Protein AF-A0A928J1N8-F1 (afdb_monomer_lite)

pLDDT: mean 71.7, std 16.29, range [34.28, 91.19]

Structure (mmCIF, N/CA/C/O backbone):
data_AF-A0A928J1N8-F1
#
_entry.id   AF-A0A928J1N8-F1
#
loop_
_atom_site.group_PDB
_atom_site.id
_atom_site.type_symbol
_atom_site.label_atom_id
_atom_site.label_alt_id
_atom_site.label_comp_id
_atom_site.label_asym_id
_atom_site.label_entity_id
_atom_site.label_seq_id
_atom_site.pdbx_PDB_ins_code
_atom_site.Cartn_x
_atom_site.Cartn_y
_atom_site.Cartn_z
_atom_site.occupancy
_atom_site.B_iso_or_equiv
_atom_site.auth_seq_id
_atom_site.auth_comp_id
_atom_site.auth_asym_id
_atom_site.auth_atom_id
_atom_site.pdbx_PDB_model_num
ATOM 1 N N . MET A 1 1 ? -22.677 21.429 -5.838 1.00 45.00 1 MET A N 1
ATOM 2 C CA . MET A 1 1 ? -23.631 20.438 -5.270 1.00 45.00 1 MET A CA 1
ATOM 3 C C . MET A 1 1 ? -22.947 19.183 -4.696 1.00 45.00 1 MET A C 1
ATOM 5 O O . MET A 1 1 ? -23.569 18.522 -3.872 1.00 45.00 1 MET A O 1
ATOM 9 N N . SER A 1 2 ? -21.688 18.877 -5.061 1.00 54.78 2 SER A N 1
ATOM 10 C CA . SER A 1 2 ? -20.924 17.725 -4.532 1.00 54.78 2 SER A CA 1
ATOM 11 C C . SER A 1 2 ? -20.484 17.891 -3.063 1.00 54.78 2 SER A C 1
ATOM 13 O O . SER A 1 2 ? -20.624 16.963 -2.267 1.00 54.78 2 SER A O 1
ATOM 15 N N . ASP A 1 3 ? -20.095 19.104 -2.650 1.00 55.66 3 ASP A N 1
ATOM 16 C CA . ASP A 1 3 ? -19.544 19.350 -1.302 1.00 55.66 3 ASP A CA 1
ATOM 17 C C . ASP A 1 3 ? -20.521 19.074 -0.153 1.00 55.66 3 ASP A C 1
ATOM 19 O O . ASP A 1 3 ? -20.126 18.622 0.920 1.00 55.66 3 ASP A O 1
ATOM 23 N N . ARG A 1 4 ? -21.828 19.272 -0.374 1.00 56.47 4 ARG A N 1
ATOM 24 C CA . ARG A 1 4 ? -22.844 19.051 0.669 1.00 56.47 4 ARG A CA 1
ATOM 25 C C . ARG A 1 4 ? -23.058 17.571 0.988 1.00 56.47 4 ARG A C 1
ATOM 27 O O . ARG A 1 4 ? -23.334 17.245 2.137 1.00 56.47 4 ARG A O 1
ATOM 34 N N . LYS A 1 5 ? -22.932 16.683 -0.007 1.00 57.69 5 LYS A N 1
ATOM 35 C CA . LYS A 1 5 ? -23.064 15.228 0.196 1.00 57.69 5 LYS A CA 1
ATOM 36 C C . LYS A 1 5 ? -21.847 14.655 0.927 1.00 57.69 5 LYS A C 1
ATOM 38 O O . LYS A 1 5 ? -22.006 13.769 1.757 1.00 57.69 5 LYS A O 1
ATOM 43 N N . MET A 1 6 ? -20.667 15.212 0.660 1.00 56.03 6 MET A N 1
ATOM 44 C CA . MET A 1 6 ? -19.394 14.783 1.242 1.00 56.03 6 MET A CA 1
ATOM 45 C C . MET A 1 6 ? -19.296 15.094 2.745 1.00 56.03 6 MET A C 1
ATOM 47 O O . MET A 1 6 ? -18.912 14.236 3.534 1.00 56.03 6 MET A O 1
ATOM 51 N N . ILE A 1 7 ? -19.749 16.278 3.168 1.00 61.97 7 ILE A N 1
ATOM 52 C CA . ILE A 1 7 ? -19.795 16.646 4.595 1.00 61.97 7 ILE A CA 1
ATOM 53 C C . ILE A 1 7 ? -20.769 15.740 5.367 1.00 61.97 7 ILE A C 1
ATOM 55 O O . ILE A 1 7 ? -20.508 15.368 6.509 1.00 61.97 7 ILE A O 1
ATOM 59 N N . TRP A 1 8 ? -21.879 15.345 4.735 1.00 61.94 8 TRP A N 1
ATOM 60 C CA . TRP A 1 8 ? -22.883 14.484 5.358 1.00 61.94 8 TRP A CA 1
ATOM 61 C C . TRP A 1 8 ? -22.397 13.049 5.576 1.00 61.94 8 TRP A C 1
ATOM 63 O O . TRP A 1 8 ? -22.669 12.494 6.636 1.00 61.94 8 TRP A O 1
ATOM 73 N N . SER A 1 9 ? -21.655 12.454 4.635 1.00 64.50 9 SER A N 1
ATOM 74 C CA . SER A 1 9 ? -21.102 11.102 4.819 1.00 64.50 9 SER A CA 1
ATOM 75 C C . SER A 1 9 ? -20.044 11.046 5.920 1.00 64.50 9 SER A C 1
ATOM 77 O O . SER A 1 9 ? -20.017 10.091 6.696 1.00 64.50 9 SER A O 1
ATOM 79 N N . ASP A 1 10 ? -19.217 12.089 6.026 1.00 67.06 10 ASP A N 1
ATOM 80 C CA . ASP A 1 10 ? -18.197 12.183 7.071 1.00 67.06 10 ASP A CA 1
ATOM 81 C C . ASP A 1 10 ? -18.853 12.363 8.444 1.00 67.06 10 ASP A C 1
ATOM 83 O O . ASP A 1 10 ? -18.514 11.662 9.398 1.00 67.06 10 ASP A O 1
ATOM 87 N N . PHE A 1 11 ? -19.853 13.244 8.534 1.00 74.06 11 PHE A N 1
ATOM 88 C CA . PHE A 1 11 ? -20.606 13.486 9.762 1.00 74.06 11 PHE A CA 1
ATOM 89 C C . PHE A 1 11 ? -21.354 12.236 10.246 1.00 74.06 11 PHE A C 1
ATOM 91 O O . PHE A 1 11 ? -21.301 11.908 11.432 1.00 74.06 11 PHE A O 1
ATOM 98 N N . LEU A 1 12 ? -21.987 11.489 9.335 1.00 72.25 12 LEU A N 1
ATOM 99 C CA . LEU A 1 12 ? -22.770 10.298 9.674 1.00 72.25 12 LEU A CA 1
ATOM 100 C C . LEU A 1 12 ? -21.914 9.201 10.327 1.00 72.25 12 LEU A C 1
ATOM 102 O O . LEU A 1 12 ? -22.371 8.524 11.247 1.00 72.25 12 LEU A O 1
ATOM 106 N N . GLY A 1 13 ? -20.656 9.061 9.902 1.00 70.94 13 GLY A N 1
ATOM 107 C CA . GLY A 1 13 ? -19.722 8.108 10.495 1.00 70.94 13 GLY A CA 1
ATOM 108 C C . GLY A 1 13 ? -19.321 8.467 11.931 1.00 70.94 13 GLY A C 1
ATOM 109 O O . GLY A 1 13 ? -19.280 7.589 12.794 1.00 70.94 13 GLY A O 1
ATOM 110 N N . TYR A 1 14 ? -19.031 9.743 12.214 1.00 76.62 14 TYR A N 1
ATOM 111 C CA . TYR A 1 14 ? -18.707 10.197 13.575 1.00 76.62 14 TYR A CA 1
ATOM 112 C C . TYR A 1 14 ? -19.917 10.102 14.508 1.00 76.62 14 TYR A C 1
ATOM 114 O O . TYR A 1 14 ? -19.781 9.648 15.644 1.00 76.62 14 TYR A O 1
ATOM 122 N N . VAL A 1 15 ? -21.104 10.470 14.015 1.00 77.81 15 VAL A N 1
ATOM 123 C CA . VAL A 1 15 ? -22.364 10.345 14.760 1.00 77.81 15 VAL A CA 1
ATOM 124 C C . VAL A 1 15 ? -22.667 8.882 15.070 1.00 77.81 15 VAL A C 1
ATOM 126 O O . VAL A 1 15 ? -23.012 8.572 16.205 1.00 77.81 15 VAL A O 1
ATOM 129 N N . GLY A 1 16 ? -22.471 7.970 14.114 1.00 73.69 16 GLY A N 1
ATOM 130 C CA . GLY A 1 16 ? -22.636 6.534 14.343 1.00 73.69 16 GLY A CA 1
ATOM 131 C C . GLY A 1 16 ? -21.734 6.014 15.464 1.00 73.69 16 GLY A C 1
ATOM 132 O O . GLY A 1 16 ? -22.210 5.349 16.380 1.00 73.69 16 GLY A O 1
ATOM 133 N N . VAL A 1 17 ? -20.448 6.381 15.455 1.00 77.44 17 VAL A N 1
ATOM 134 C CA . VAL A 1 17 ? -19.508 6.021 16.533 1.00 77.44 17 VAL A CA 1
ATOM 135 C C . VAL A 1 17 ? -19.953 6.595 17.883 1.00 77.44 17 VAL A C 1
ATOM 137 O O . VAL A 1 17 ? -19.950 5.871 18.877 1.00 77.44 17 VAL A O 1
ATOM 140 N N . ALA A 1 18 ? -20.377 7.861 17.920 1.00 77.12 18 ALA A N 1
ATOM 141 C CA . ALA A 1 18 ? -20.839 8.513 19.143 1.00 77.12 18 ALA A CA 1
ATOM 142 C C . ALA A 1 18 ? -22.110 7.860 19.711 1.00 77.12 18 ALA A C 1
ATOM 144 O O . ALA A 1 18 ? -22.174 7.597 20.908 1.00 77.12 18 ALA A O 1
ATOM 145 N N . VAL A 1 19 ? -23.094 7.541 18.866 1.00 76.00 19 VAL A N 1
ATOM 146 C CA . VAL A 1 19 ? -24.339 6.875 19.281 1.00 76.00 19 VAL A CA 1
ATOM 147 C C . VAL A 1 19 ? -24.050 5.489 19.845 1.00 76.00 19 VAL A C 1
ATOM 149 O O . VAL A 1 19 ? -24.536 5.162 20.923 1.00 76.00 19 VAL A O 1
ATOM 152 N N . VAL A 1 20 ? -23.228 4.681 19.170 1.00 76.00 20 VAL A N 1
ATOM 153 C CA . VAL A 1 20 ? -22.904 3.328 19.649 1.00 76.00 20 VAL A CA 1
ATOM 154 C C . VAL A 1 20 ? -22.105 3.389 20.961 1.00 76.00 20 VAL A C 1
ATOM 156 O O . VAL A 1 20 ? -22.377 2.615 21.878 1.00 76.00 20 VAL A O 1
ATOM 159 N N . ALA A 1 21 ? -21.178 4.341 21.098 1.00 77.94 21 ALA A N 1
ATOM 160 C CA . ALA A 1 21 ? -20.451 4.574 22.345 1.00 77.94 21 ALA A CA 1
ATOM 161 C C . ALA A 1 21 ? -21.386 4.991 23.498 1.00 77.94 21 ALA A C 1
ATOM 163 O O . ALA A 1 21 ? -21.298 4.434 24.591 1.00 77.94 21 ALA A O 1
ATOM 164 N N . LEU A 1 22 ? -22.311 5.925 23.250 1.00 77.00 22 LEU A N 1
ATOM 165 C CA . LEU A 1 22 ? -23.292 6.381 24.239 1.00 77.00 22 LEU A CA 1
ATOM 166 C C . LEU A 1 22 ? -24.272 5.274 24.637 1.00 77.00 22 LEU A C 1
ATOM 168 O O . LEU A 1 22 ? -24.572 5.138 25.819 1.00 77.00 22 LEU A O 1
ATOM 172 N N . LEU A 1 23 ? -24.733 4.457 23.685 1.00 77.81 23 LEU A N 1
ATOM 173 C CA . LEU A 1 23 ? -25.578 3.295 23.969 1.00 77.81 23 LEU A CA 1
ATOM 174 C C . LEU A 1 23 ? -24.839 2.284 24.847 1.00 77.81 23 LEU A C 1
ATOM 176 O O . LEU A 1 23 ? -25.404 1.818 25.833 1.00 77.81 23 LEU A O 1
ATOM 180 N N . TYR A 1 24 ? -23.571 1.990 24.544 1.00 78.12 24 TYR A N 1
ATOM 181 C CA . TYR A 1 24 ? -22.757 1.083 25.353 1.00 78.12 24 TYR A CA 1
ATOM 182 C C . TYR A 1 24 ? -22.552 1.603 26.780 1.00 78.12 24 TYR A C 1
ATOM 184 O O . TYR A 1 24 ? -22.759 0.859 27.737 1.00 78.12 24 TYR A O 1
ATOM 192 N N . ILE A 1 25 ? -22.228 2.887 26.949 1.00 77.19 25 ILE A N 1
ATOM 193 C CA . ILE A 1 25 ? -22.142 3.511 28.279 1.00 77.19 25 ILE A CA 1
ATOM 194 C C . ILE A 1 25 ? -23.509 3.458 28.977 1.00 77.19 25 ILE A C 1
ATOM 196 O O . ILE A 1 25 ? -23.587 3.107 30.150 1.00 77.19 25 ILE A O 1
ATOM 200 N N . GLY A 1 26 ? -24.596 3.717 28.246 1.00 71.94 26 GLY A N 1
ATOM 201 C CA . GLY A 1 26 ? -25.965 3.642 28.749 1.00 71.94 26 GLY A CA 1
ATOM 202 C C . GLY A 1 26 ? -26.346 2.257 29.271 1.00 71.94 26 GLY A C 1
ATOM 203 O O . GLY A 1 26 ? -27.033 2.172 30.285 1.00 71.94 26 GLY A O 1
ATOM 204 N N . THR A 1 27 ? -25.843 1.171 28.665 1.00 70.25 27 THR A N 1
ATOM 205 C CA . THR A 1 27 ? -26.081 -0.189 29.190 1.00 70.25 27 THR A CA 1
ATOM 206 C C . THR A 1 27 ? -25.560 -0.374 30.616 1.00 70.25 27 THR A C 1
ATOM 208 O O . THR A 1 27 ? -26.142 -1.153 31.364 1.00 70.25 27 THR A O 1
ATOM 211 N N . ALA A 1 28 ? -24.540 0.383 31.039 1.00 67.25 28 ALA A N 1
ATOM 212 C CA . ALA A 1 28 ? -24.025 0.344 32.409 1.00 67.25 28 ALA A CA 1
ATOM 213 C C . ALA A 1 28 ? -25.076 0.754 33.454 1.00 67.25 28 ALA A C 1
ATOM 215 O O . ALA A 1 28 ? -25.013 0.302 34.591 1.00 67.25 28 ALA A O 1
ATOM 216 N N . MET A 1 29 ? -26.049 1.588 33.070 1.00 68.00 29 MET A N 1
ATOM 217 C CA . MET A 1 29 ? -27.099 2.068 33.975 1.00 68.00 29 MET A CA 1
ATOM 218 C C . MET A 1 29 ? -28.259 1.078 34.144 1.00 68.00 29 MET A C 1
ATOM 220 O O . MET A 1 29 ? -29.033 1.213 35.086 1.00 68.00 29 MET A O 1
ATOM 224 N N . PHE A 1 30 ? -28.397 0.099 33.243 1.00 63.06 30 PHE A N 1
ATOM 225 C CA . PHE A 1 30 ? -29.537 -0.827 33.223 1.00 63.06 30 PHE A CA 1
ATOM 226 C C . PHE A 1 30 ? -29.203 -2.243 33.695 1.00 63.06 30 PHE A C 1
ATOM 228 O O . PHE A 1 30 ? -30.128 -3.020 33.920 1.00 63.06 30 PHE A O 1
ATOM 235 N N . VAL A 1 31 ? -27.923 -2.605 33.835 1.00 62.12 31 VAL A N 1
ATOM 236 C CA . VAL A 1 31 ? -27.532 -3.934 34.326 1.00 62.12 31 VAL A CA 1
ATOM 237 C C . VAL A 1 31 ? -27.692 -3.961 35.851 1.00 62.12 31 VAL A C 1
ATOM 239 O O . VAL A 1 31 ? -26.954 -3.258 36.543 1.00 62.12 31 VAL A O 1
ATOM 242 N N . PRO A 1 32 ? -28.630 -4.754 36.404 1.00 53.50 32 PRO A N 1
ATOM 243 C CA . PRO A 1 32 ? -28.790 -4.866 37.847 1.00 53.50 32 PRO A CA 1
ATOM 244 C C . PRO A 1 32 ? -27.529 -5.489 38.450 1.00 53.50 32 PRO A C 1
ATOM 246 O O . PRO A 1 32 ? -27.063 -6.533 37.985 1.00 53.50 32 PRO A O 1
ATOM 249 N N . THR A 1 33 ? -26.987 -4.872 39.499 1.00 54.69 33 THR A N 1
ATOM 250 C CA . THR A 1 33 ? -25.880 -5.394 40.310 1.00 54.69 33 THR A CA 1
ATOM 251 C C . THR A 1 33 ? -26.346 -6.609 41.116 1.00 54.69 33 THR A C 1
ATOM 253 O O . THR A 1 33 ? -26.591 -6.531 42.316 1.00 54.69 33 THR A O 1
ATOM 256 N N . ALA A 1 34 ? -26.519 -7.752 40.453 1.00 48.94 34 ALA A N 1
ATOM 257 C CA . ALA A 1 34 ? -26.673 -9.028 41.137 1.00 48.94 34 ALA A CA 1
ATOM 258 C C . ALA A 1 34 ? -25.294 -9.484 41.635 1.00 48.94 34 ALA A C 1
ATOM 260 O O . ALA A 1 34 ? -24.350 -9.594 40.848 1.00 48.94 34 ALA A O 1
ATOM 261 N N . SER A 1 35 ? -25.171 -9.730 42.942 1.00 46.44 35 SER A N 1
ATOM 262 C CA . SER A 1 35 ? -23.942 -10.233 43.560 1.00 46.44 35 SER A CA 1
ATOM 263 C C . SER A 1 35 ? -23.564 -11.582 42.938 1.00 46.44 35 SER A C 1
ATOM 265 O O . SER A 1 35 ? -24.278 -12.570 43.116 1.00 46.44 35 SER A O 1
ATOM 267 N N . GLY A 1 36 ? -22.455 -11.606 42.198 1.00 55.34 36 GLY A N 1
ATOM 268 C CA . GLY A 1 36 ? -21.947 -12.784 41.493 1.00 55.34 36 GLY A CA 1
ATOM 269 C C . GLY A 1 36 ? -22.229 -12.754 39.991 1.00 55.34 36 GLY A C 1
ATOM 270 O O . GLY A 1 36 ? -23.054 -13.518 39.489 1.00 55.34 36 GLY A O 1
ATOM 271 N N . LYS A 1 37 ? -21.512 -11.905 39.239 1.00 60.19 37 LYS A N 1
ATOM 272 C CA . LYS A 1 37 ? -21.474 -12.022 37.773 1.00 60.19 37 LYS A CA 1
ATOM 273 C C . LYS A 1 37 ? -20.900 -13.400 37.423 1.00 60.19 37 LYS A C 1
ATOM 275 O O . LYS A 1 37 ? -19.777 -13.721 37.804 1.00 60.19 37 LYS A O 1
ATOM 280 N N . SER A 1 38 ? -21.666 -14.224 36.706 1.00 70.06 38 SER A N 1
ATOM 281 C CA . SER A 1 38 ? -21.140 -15.500 36.213 1.00 70.06 38 SER A CA 1
ATOM 282 C C . SER A 1 38 ? -20.012 -15.237 35.210 1.00 70.06 38 SER A C 1
ATOM 284 O O . SER A 1 38 ? -20.031 -14.226 34.500 1.00 70.06 38 SER A O 1
ATOM 286 N N . ILE A 1 39 ? -19.069 -16.176 35.096 1.00 69.31 39 ILE A N 1
ATOM 287 C CA . ILE A 1 39 ? -17.996 -16.142 34.086 1.00 69.31 39 ILE A CA 1
ATOM 288 C C . ILE A 1 39 ? -18.574 -15.884 32.682 1.00 69.31 39 ILE A C 1
ATOM 290 O O . ILE A 1 39 ? -17.979 -15.157 31.892 1.00 69.31 39 ILE A O 1
ATOM 294 N N . GLY A 1 40 ? -19.772 -16.406 32.385 1.00 67.50 40 GLY A N 1
ATOM 295 C CA . GLY A 1 40 ? -20.457 -16.180 31.112 1.00 67.50 40 GLY A CA 1
ATOM 296 C C . GLY A 1 40 ? -20.881 -14.725 30.879 1.00 67.50 40 GLY A C 1
ATOM 297 O O . GLY A 1 40 ? -20.761 -14.232 29.762 1.00 67.50 40 GLY A O 1
ATOM 298 N N . THR A 1 41 ? -21.318 -14.011 31.920 1.00 67.81 41 THR A N 1
ATOM 299 C CA . THR A 1 41 ? -21.709 -12.593 31.823 1.00 67.81 41 THR A CA 1
ATOM 300 C C . THR A 1 41 ? -20.491 -11.706 31.578 1.00 67.81 41 THR A C 1
ATOM 302 O O . THR A 1 41 ? -20.541 -10.797 30.758 1.00 67.81 41 THR A O 1
ATOM 305 N N . ILE A 1 42 ? -19.371 -12.024 32.229 1.00 67.56 42 ILE A N 1
ATOM 306 C CA . ILE A 1 42 ? -18.084 -11.344 32.029 1.00 67.56 42 ILE A CA 1
ATOM 307 C C . ILE A 1 42 ? -17.596 -11.538 30.591 1.00 67.56 42 ILE A C 1
ATOM 309 O O . ILE A 1 42 ? -17.179 -10.588 29.930 1.00 67.56 42 ILE A O 1
ATOM 313 N N . LEU A 1 43 ? -17.684 -12.771 30.086 1.00 70.50 43 LEU A N 1
ATOM 314 C CA . LEU A 1 43 ? -17.279 -13.092 28.722 1.00 70.50 43 LEU A CA 1
ATOM 315 C C . LEU A 1 43 ? -18.173 -12.389 27.686 1.00 70.50 43 LEU A C 1
ATOM 317 O O . LEU A 1 43 ? -17.674 -11.928 26.661 1.00 70.50 43 LEU A O 1
ATOM 321 N N . ALA A 1 44 ? -19.475 -12.262 27.968 1.00 71.31 44 ALA A N 1
ATOM 322 C CA . ALA A 1 44 ? -20.424 -11.531 27.131 1.00 71.31 44 ALA A CA 1
ATOM 323 C C . ALA A 1 44 ? -20.153 -10.015 27.117 1.00 71.31 44 ALA A C 1
ATOM 325 O O . ALA A 1 44 ? -20.115 -9.421 26.039 1.00 71.31 44 ALA A O 1
ATOM 326 N N . ASP A 1 45 ? -19.891 -9.401 28.275 1.00 70.38 45 ASP A N 1
ATOM 327 C CA . ASP A 1 45 ? -19.515 -7.982 28.376 1.00 70.38 45 ASP A CA 1
ATOM 328 C C . ASP A 1 45 ? -18.181 -7.709 27.652 1.00 70.38 45 ASP A C 1
ATOM 330 O O . ASP A 1 45 ? -18.060 -6.745 26.891 1.00 70.38 45 ASP A O 1
ATOM 334 N N . GLY A 1 46 ? -17.196 -8.603 27.798 1.00 73.81 46 GLY A N 1
ATOM 335 C CA . GLY A 1 46 ? -15.925 -8.533 27.071 1.00 73.81 46 GLY A CA 1
ATOM 336 C C . GLY A 1 46 ? -16.092 -8.678 25.554 1.00 73.81 46 GLY A C 1
ATOM 337 O O . GLY A 1 46 ? -15.467 -7.941 24.787 1.00 73.81 46 GLY A O 1
ATOM 338 N N . ALA A 1 47 ? -16.972 -9.575 25.102 1.00 75.19 47 ALA A N 1
ATOM 339 C CA . ALA A 1 47 ? -17.297 -9.741 23.685 1.00 75.19 47 ALA A CA 1
ATOM 340 C C . ALA A 1 47 ? -18.016 -8.510 23.104 1.00 75.19 47 ALA A C 1
ATOM 342 O O . ALA A 1 47 ? -17.729 -8.110 21.973 1.00 75.19 47 ALA A O 1
ATOM 343 N N . LEU A 1 48 ? -18.903 -7.874 23.876 1.00 75.06 48 LEU A N 1
ATOM 344 C CA . LEU A 1 48 ? -19.560 -6.622 23.492 1.00 75.06 48 LEU A CA 1
ATOM 345 C C . LEU A 1 48 ? -18.552 -5.472 23.379 1.00 75.06 48 LEU A C 1
ATOM 347 O O . LEU A 1 48 ? -18.537 -4.774 22.364 1.00 75.06 48 LEU A O 1
ATOM 351 N N . GLY A 1 49 ? -17.664 -5.314 24.365 1.00 75.56 49 GLY A N 1
ATOM 352 C CA . GLY A 1 49 ? -16.585 -4.324 24.323 1.00 75.56 49 GLY A CA 1
ATOM 353 C C . GLY A 1 49 ? -15.620 -4.548 23.152 1.00 75.56 49 GLY A C 1
ATOM 354 O O . GLY A 1 49 ? -15.240 -3.603 22.455 1.00 75.56 49 GLY A O 1
ATOM 355 N N . PHE A 1 50 ? -15.299 -5.810 22.859 1.00 80.19 50 PHE A N 1
ATOM 356 C CA . PHE A 1 50 ? -14.517 -6.196 21.687 1.00 80.19 50 PHE A CA 1
ATOM 357 C C . PHE A 1 50 ? -15.203 -5.793 20.379 1.00 80.19 50 PHE A C 1
ATOM 359 O O . PHE A 1 50 ? -14.592 -5.120 19.543 1.00 80.19 50 PHE A O 1
ATOM 366 N N . ALA A 1 51 ? -16.469 -6.177 20.201 1.00 77.06 51 ALA A N 1
ATOM 367 C CA . ALA A 1 51 ? -17.244 -5.857 19.007 1.00 77.06 51 ALA A CA 1
ATOM 368 C C . ALA A 1 51 ? -17.350 -4.339 18.807 1.00 77.06 51 ALA A C 1
ATOM 370 O O . ALA A 1 51 ? -17.148 -3.844 17.695 1.00 77.06 51 ALA A O 1
ATOM 371 N N . LEU A 1 52 ? -17.562 -3.594 19.897 1.00 80.75 52 LEU A N 1
ATOM 372 C CA . LEU A 1 52 ? -17.555 -2.137 19.903 1.00 80.75 52 LEU A CA 1
ATOM 373 C C . LEU A 1 52 ? -16.209 -1.578 19.431 1.00 80.75 52 LEU A C 1
ATOM 375 O O . LEU A 1 52 ? -16.163 -0.768 18.506 1.00 80.75 52 LEU A O 1
ATOM 379 N N . GLY A 1 53 ? -15.101 -2.041 20.008 1.00 80.88 53 GLY A N 1
ATOM 380 C CA . GLY A 1 53 ? -13.764 -1.616 19.601 1.00 80.88 53 GLY A CA 1
ATOM 381 C C . GLY A 1 53 ? -13.468 -1.932 18.133 1.00 80.88 53 GLY A C 1
ATOM 382 O O . GLY A 1 53 ? -12.868 -1.120 17.419 1.00 80.88 53 GLY A O 1
ATOM 383 N N . VAL A 1 54 ? -13.897 -3.099 17.638 1.00 80.69 54 VAL A N 1
ATOM 384 C CA . VAL A 1 54 ? -13.810 -3.475 16.216 1.00 80.69 54 VAL A CA 1
ATOM 385 C C . VAL A 1 54 ? -14.567 -2.473 15.351 1.00 80.69 54 VAL A C 1
ATOM 387 O O . VAL A 1 54 ? -13.962 -1.905 14.438 1.00 80.69 54 VAL A O 1
ATOM 390 N N . ALA A 1 55 ? -15.823 -2.192 15.690 1.00 78.12 55 ALA A N 1
ATOM 391 C CA . ALA A 1 55 ? -16.678 -1.272 14.953 1.00 78.12 55 ALA A CA 1
ATOM 392 C C . ALA A 1 55 ? -16.132 0.166 14.930 1.00 78.12 55 ALA A C 1
ATOM 394 O O . ALA A 1 55 ? -16.087 0.776 13.858 1.00 78.12 55 ALA A O 1
ATOM 395 N N . ILE A 1 56 ? -15.671 0.699 16.069 1.00 82.88 56 ILE A N 1
ATOM 396 C CA . ILE A 1 56 ? -15.123 2.063 16.176 1.00 82.88 56 ILE A CA 1
ATOM 397 C C . ILE A 1 56 ? -13.918 2.230 15.249 1.00 82.88 56 ILE A C 1
ATOM 399 O O . ILE A 1 56 ? -13.901 3.127 14.404 1.00 82.88 56 ILE A O 1
ATOM 403 N N . ASN A 1 57 ? -12.928 1.340 15.344 1.00 84.94 57 ASN A N 1
ATOM 404 C CA . ASN A 1 57 ? -11.743 1.454 14.495 1.00 84.94 57 ASN A CA 1
ATOM 405 C C . ASN A 1 57 ? -12.063 1.226 13.022 1.00 84.94 57 ASN A C 1
ATOM 407 O O . ASN A 1 57 ? -11.432 1.858 12.185 1.00 84.94 57 ASN A O 1
ATOM 411 N N . PHE A 1 58 ? -12.980 0.312 12.687 1.00 80.38 58 PHE A N 1
ATOM 412 C CA . PHE A 1 58 ? -13.360 0.083 11.295 1.00 80.38 58 PHE A CA 1
ATOM 413 C C . PHE A 1 58 ? -13.960 1.356 10.680 1.00 80.38 58 PHE A C 1
ATOM 415 O O . PHE A 1 58 ? -13.526 1.786 9.611 1.00 80.38 58 PHE A O 1
ATOM 422 N N . ASN A 1 59 ? -14.877 2.011 11.399 1.00 81.62 59 ASN A N 1
ATOM 423 C CA . ASN A 1 59 ? -15.481 3.272 10.970 1.00 81.62 59 ASN A CA 1
ATOM 424 C C . ASN A 1 59 ? -14.449 4.403 10.865 1.00 81.62 59 ASN A C 1
ATOM 426 O O . ASN A 1 59 ? -14.390 5.088 9.846 1.00 81.62 59 ASN A O 1
ATOM 430 N N . LEU A 1 60 ? -13.597 4.580 11.878 1.00 85.94 60 LEU A N 1
ATOM 431 C CA . LEU A 1 60 ? -12.585 5.643 11.884 1.00 85.94 60 LEU A CA 1
ATOM 432 C C . LEU A 1 60 ? -11.481 5.419 10.839 1.00 85.94 60 LEU A C 1
ATOM 434 O O . LEU A 1 60 ? -10.992 6.374 10.239 1.00 85.94 60 LEU A O 1
ATOM 438 N N . ASN A 1 61 ? -11.134 4.166 10.552 1.00 83.62 61 ASN A N 1
ATOM 439 C CA . ASN A 1 61 ? -10.250 3.794 9.448 1.00 83.62 61 ASN A CA 1
ATOM 440 C C . ASN A 1 61 ? -10.852 4.179 8.094 1.00 83.62 61 ASN A C 1
ATOM 442 O O . ASN A 1 61 ? -10.183 4.810 7.276 1.00 83.62 61 ASN A O 1
ATOM 446 N N . LEU A 1 62 ? -12.129 3.844 7.871 1.00 80.19 62 LEU A N 1
ATOM 447 C CA . LEU A 1 62 ? -12.832 4.200 6.641 1.00 80.19 62 LEU A CA 1
ATOM 448 C C . LEU A 1 62 ? -12.891 5.721 6.462 1.00 80.19 62 LEU A C 1
ATOM 450 O O . LEU A 1 62 ? -12.592 6.221 5.381 1.00 80.19 62 LEU A O 1
ATOM 454 N N . GLN A 1 63 ? -13.187 6.458 7.531 1.00 83.50 63 GLN A N 1
ATOM 455 C CA . GLN A 1 63 ? -13.184 7.920 7.514 1.00 83.50 63 GLN A CA 1
ATOM 456 C C . GLN A 1 63 ? -11.798 8.508 7.248 1.00 83.50 63 GLN A C 1
ATOM 458 O O . GLN A 1 63 ? -11.688 9.474 6.501 1.00 83.50 63 GLN A O 1
ATOM 463 N N . GLY A 1 64 ? -10.732 7.929 7.809 1.00 85.81 64 GLY A N 1
ATOM 464 C CA . GLY A 1 64 ? -9.360 8.347 7.510 1.00 85.81 64 GLY A CA 1
ATOM 465 C C . GLY A 1 64 ? -9.028 8.204 6.024 1.00 85.81 64 GLY A C 1
ATOM 466 O O . GLY A 1 64 ? -8.472 9.121 5.420 1.00 85.81 64 GLY A O 1
ATOM 467 N N . ILE A 1 65 ? -9.453 7.097 5.408 1.00 85.88 65 ILE A N 1
ATOM 468 C CA . ILE A 1 65 ? -9.295 6.866 3.967 1.00 85.88 65 ILE A CA 1
ATOM 469 C C . ILE A 1 65 ? -10.129 7.860 3.152 1.00 85.88 65 ILE A C 1
ATOM 471 O O . ILE A 1 65 ? -9.617 8.432 2.194 1.00 85.88 65 ILE A O 1
ATOM 475 N N . LEU A 1 66 ? -11.395 8.082 3.516 1.00 83.38 66 LEU A N 1
ATOM 476 C CA . LEU A 1 66 ? -12.280 9.030 2.827 1.00 83.38 66 LEU A CA 1
ATOM 477 C C . LEU A 1 66 ? -11.731 10.460 2.891 1.00 83.38 66 LEU A C 1
ATOM 479 O O . LEU A 1 66 ? -11.588 11.105 1.854 1.00 83.38 66 LEU A O 1
ATOM 483 N N . LYS A 1 67 ? -11.316 10.915 4.077 1.00 86.31 67 LYS A N 1
ATOM 484 C CA . LYS A 1 67 ? -10.654 12.213 4.253 1.00 86.31 67 LYS A CA 1
ATOM 485 C C . LYS A 1 67 ? -9.385 12.326 3.420 1.00 86.31 67 LYS A C 1
ATOM 487 O O . LYS A 1 67 ? -9.165 13.350 2.786 1.00 86.31 67 LYS A O 1
ATOM 492 N N . GLY A 1 68 ? -8.573 11.271 3.384 1.00 85.81 68 GLY A N 1
ATOM 493 C CA . GLY A 1 68 ? -7.371 11.233 2.556 1.00 85.81 68 GLY A CA 1
ATOM 494 C C . GLY A 1 68 ? -7.674 11.304 1.055 1.00 85.81 68 GLY A C 1
ATOM 495 O O . GLY A 1 68 ? -7.011 12.039 0.331 1.00 85.81 68 GLY A O 1
ATOM 496 N N . LYS A 1 69 ? -8.715 10.603 0.580 1.00 82.50 69 LYS A N 1
ATOM 497 C CA . LYS A 1 69 ? -9.175 10.655 -0.824 1.00 82.50 69 LYS A CA 1
ATOM 498 C C . LYS A 1 69 ? -9.638 12.053 -1.240 1.00 82.50 69 LYS A C 1
ATOM 500 O O . LYS A 1 69 ? -9.432 12.427 -2.391 1.00 82.50 69 LYS A O 1
ATOM 505 N N . ASN A 1 70 ? -10.246 12.787 -0.312 1.00 84.69 70 ASN A N 1
ATOM 506 C CA . ASN A 1 70 ? -10.797 14.123 -0.536 1.00 84.69 70 ASN A CA 1
ATOM 507 C C . ASN A 1 70 ? -9.810 15.247 -0.181 1.00 84.69 70 ASN A C 1
ATOM 509 O O . ASN A 1 70 ? -10.164 16.422 -0.254 1.00 84.69 70 ASN A O 1
ATOM 513 N N . ALA A 1 71 ? -8.579 14.914 0.219 1.00 87.81 71 ALA A N 1
ATOM 514 C CA . ALA A 1 71 ? -7.564 15.916 0.500 1.00 87.81 71 ALA A CA 1
ATOM 515 C C . ALA A 1 71 ? -7.257 16.720 -0.780 1.00 87.81 71 ALA A C 1
ATOM 517 O O . ALA A 1 71 ? -7.128 16.126 -1.853 1.00 87.81 71 ALA A O 1
ATOM 518 N N . PRO A 1 72 ? -7.076 18.051 -0.699 1.00 88.38 72 PRO A N 1
ATOM 519 C CA . PRO A 1 72 ? -6.918 18.900 -1.883 1.00 88.38 72 PRO A CA 1
ATOM 520 C C . PRO A 1 72 ? -5.723 18.474 -2.741 1.00 88.38 72 PRO A C 1
ATOM 522 O O . PRO A 1 72 ? -5.820 18.403 -3.959 1.00 88.38 72 PRO A O 1
ATOM 525 N N . GLN A 1 73 ? -4.617 18.094 -2.099 1.00 88.00 73 GLN A N 1
ATOM 526 C CA . GLN A 1 73 ? -3.426 17.589 -2.782 1.00 88.00 73 GLN A CA 1
ATOM 527 C C . GLN A 1 73 ? -3.715 16.293 -3.553 1.00 88.00 73 GLN A C 1
ATOM 529 O O . GLN A 1 73 ? -3.213 16.106 -4.652 1.00 88.00 73 GLN A O 1
ATOM 534 N N . MET A 1 74 ? -4.545 15.412 -2.993 1.00 86.69 74 MET A N 1
ATOM 535 C CA . MET A 1 74 ? -4.926 14.148 -3.620 1.00 86.69 74 MET A CA 1
ATOM 536 C C . MET A 1 74 ? -5.850 14.365 -4.826 1.00 86.69 74 MET A C 1
ATOM 538 O O . MET A 1 74 ? -5.697 13.701 -5.851 1.00 86.69 74 MET A O 1
ATOM 542 N N . LEU A 1 75 ? -6.790 15.309 -4.714 1.00 85.19 75 LEU A N 1
ATOM 543 C CA . LEU A 1 75 ? -7.683 15.696 -5.807 1.00 85.19 75 LEU A CA 1
ATOM 544 C C . LEU A 1 75 ? -6.901 16.304 -6.976 1.00 85.19 75 LEU A C 1
ATOM 546 O O . LEU A 1 75 ? -7.106 15.882 -8.110 1.00 85.19 75 LEU A O 1
ATOM 550 N N . LEU A 1 76 ? -5.956 17.207 -6.691 1.00 89.38 76 LEU A N 1
ATOM 551 C CA . LEU A 1 76 ? -5.083 17.806 -7.705 1.00 89.38 76 LEU A CA 1
ATOM 552 C C . LEU A 1 76 ? -4.250 16.748 -8.435 1.00 89.38 76 LEU A C 1
ATOM 554 O O . LEU A 1 76 ? -4.221 16.735 -9.660 1.00 89.38 76 LEU A O 1
ATOM 558 N N . THR A 1 77 ? -3.629 15.817 -7.704 1.00 88.25 77 THR A N 1
ATOM 559 C CA . THR A 1 77 ? -2.847 14.734 -8.321 1.00 88.25 77 THR A CA 1
ATOM 560 C C . THR A 1 77 ? -3.715 13.822 -9.194 1.00 88.25 77 THR A C 1
ATOM 562 O O . THR A 1 77 ? -3.276 13.387 -10.254 1.00 88.25 77 THR A O 1
ATOM 565 N N . ARG A 1 78 ? -4.959 13.533 -8.794 1.00 83.44 78 ARG A N 1
ATOM 566 C CA . ARG A 1 78 ? -5.890 12.747 -9.623 1.00 83.44 78 ARG A CA 1
ATOM 567 C C . ARG A 1 78 ? -6.314 13.482 -10.886 1.00 83.44 78 ARG A C 1
ATOM 569 O O . ARG A 1 78 ? -6.383 12.871 -11.946 1.00 83.44 78 ARG A O 1
ATOM 576 N N . GLU A 1 79 ? -6.588 14.776 -10.775 1.00 87.19 79 GLU A N 1
ATOM 577 C CA . GLU A 1 79 ? -6.911 15.610 -11.929 1.00 87.19 79 GLU A CA 1
ATOM 578 C C . GLU A 1 79 ? -5.726 15.680 -12.905 1.00 87.19 79 GLU A C 1
ATOM 580 O O . GLU A 1 79 ? -5.907 15.558 -14.114 1.00 87.19 79 GLU A O 1
ATOM 585 N N . GLU A 1 80 ? -4.503 15.818 -12.390 1.00 89.69 80 GLU A N 1
ATOM 586 C CA . GLU A 1 80 ? -3.277 15.817 -13.191 1.00 89.69 80 GLU A CA 1
ATOM 587 C C . GLU A 1 80 ? -3.021 14.468 -13.876 1.00 89.69 80 GLU A C 1
ATOM 589 O O . GLU A 1 80 ? -2.633 14.432 -15.048 1.00 89.69 80 GLU A O 1
ATOM 594 N N . HIS A 1 81 ? -3.285 13.360 -13.180 1.00 88.56 81 HIS A N 1
ATOM 595 C CA . HIS A 1 81 ? -3.231 12.023 -13.769 1.00 88.56 81 HIS A CA 1
ATOM 596 C C . HIS A 1 81 ? -4.241 11.877 -14.907 1.00 88.56 81 HIS A C 1
ATOM 598 O O . HIS A 1 81 ? -3.834 11.512 -16.007 1.00 88.56 81 HIS A O 1
ATOM 604 N N . GLY A 1 82 ? -5.502 12.272 -14.699 1.00 83.94 82 GLY A N 1
ATOM 605 C CA . GLY A 1 82 ? -6.531 12.258 -15.744 1.00 83.94 82 GLY A CA 1
ATOM 606 C C . GLY A 1 82 ? -6.139 13.088 -16.968 1.00 83.94 82 GLY A C 1
ATOM 607 O O . GLY A 1 82 ? -6.133 12.577 -18.083 1.00 83.94 82 GLY A O 1
ATOM 608 N N . LYS A 1 83 ? -5.679 14.329 -16.759 1.00 89.62 83 LYS A N 1
ATOM 609 C CA . LYS A 1 83 ? -5.179 15.189 -17.847 1.00 89.62 83 LYS A CA 1
ATOM 610 C C . LYS A 1 83 ? -4.018 14.553 -18.604 1.00 89.62 83 LYS A C 1
ATOM 612 O O . LYS A 1 83 ? -3.930 14.693 -19.818 1.00 89.62 83 LYS A O 1
ATOM 617 N N . THR A 1 84 ? -3.107 13.886 -17.900 1.00 87.25 84 THR A N 1
ATOM 618 C CA . THR A 1 84 ? -1.959 13.223 -18.530 1.00 87.25 84 THR A CA 1
ATOM 619 C C . THR A 1 84 ? -2.409 12.020 -19.358 1.00 87.25 84 THR A C 1
ATOM 621 O O . THR A 1 84 ? -1.937 11.863 -20.480 1.00 87.25 84 THR A O 1
ATOM 624 N N . VAL A 1 85 ? -3.367 11.227 -18.865 1.00 86.44 85 VAL A N 1
ATOM 625 C CA . VAL A 1 85 ? -3.991 10.130 -19.626 1.00 86.44 85 VAL A CA 1
ATOM 626 C C . VAL A 1 85 ? -4.697 10.653 -20.886 1.00 86.44 85 VAL A C 1
ATOM 628 O O . VAL A 1 85 ? -4.536 10.078 -21.961 1.00 86.44 85 VAL A O 1
ATOM 631 N N . ASP A 1 86 ? -5.408 11.778 -20.792 1.00 86.06 86 ASP A N 1
ATOM 632 C CA . ASP A 1 86 ? -6.072 12.394 -21.947 1.00 86.06 86 ASP A CA 1
ATOM 633 C C . ASP A 1 86 ? -5.069 12.885 -23.004 1.00 86.06 86 ASP A C 1
ATOM 635 O O . ASP A 1 86 ? -5.314 12.745 -24.205 1.00 86.06 86 ASP A O 1
ATOM 639 N N . ARG A 1 87 ? -3.913 13.429 -22.589 1.00 86.44 87 ARG A N 1
ATOM 640 C CA . ARG A 1 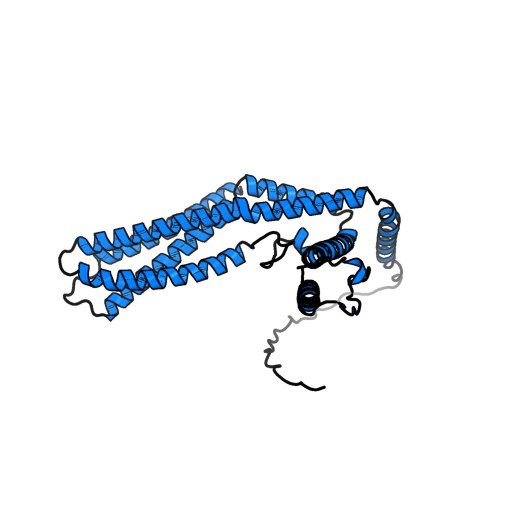87 ? -2.858 13.862 -23.526 1.00 86.44 87 ARG A CA 1
ATOM 641 C C . ARG A 1 87 ? -2.260 12.689 -24.298 1.00 86.44 87 ARG A C 1
ATOM 643 O O . ARG A 1 87 ? -2.134 12.760 -25.520 1.00 86.44 87 ARG A O 1
ATOM 650 N N . ILE A 1 88 ? -1.940 11.598 -23.606 1.00 86.69 88 ILE A N 1
ATOM 651 C CA . ILE A 1 88 ? -1.335 10.410 -24.229 1.00 86.69 88 ILE A CA 1
ATOM 652 C C . ILE A 1 88 ? -2.337 9.573 -25.028 1.00 86.69 88 ILE A C 1
ATOM 654 O O . ILE A 1 88 ? -1.914 8.680 -25.759 1.00 86.69 88 ILE A O 1
ATOM 658 N N . ALA A 1 89 ? -3.645 9.838 -24.919 1.00 84.19 89 ALA A N 1
ATOM 659 C CA . ALA A 1 89 ? -4.692 9.061 -25.582 1.00 84.19 89 ALA A CA 1
ATOM 660 C C . ALA A 1 89 ? -4.454 8.910 -27.095 1.00 84.19 89 ALA A C 1
ATOM 662 O O . ALA A 1 89 ? -4.751 7.864 -27.668 1.00 84.19 89 ALA A O 1
ATOM 663 N N . ARG A 1 90 ? -3.842 9.916 -27.735 1.00 82.88 90 ARG A N 1
ATOM 664 C CA . ARG A 1 90 ? -3.483 9.887 -29.164 1.00 82.88 90 ARG A CA 1
ATOM 665 C C . ARG A 1 90 ? -2.462 8.799 -29.510 1.00 82.88 90 ARG A C 1
ATOM 667 O O . ARG A 1 90 ? -2.550 8.200 -30.574 1.00 82.88 90 ARG A O 1
ATOM 674 N N . HIS A 1 91 ? -1.549 8.495 -28.592 1.00 84.38 91 HIS A N 1
ATOM 675 C CA . HIS A 1 91 ? -0.473 7.520 -28.788 1.00 84.38 91 HIS A CA 1
ATOM 676 C C . HIS A 1 91 ? -0.662 6.257 -27.935 1.00 84.38 91 HIS A C 1
ATOM 678 O O . HIS A 1 91 ? 0.247 5.439 -27.841 1.00 84.38 91 HIS A O 1
ATOM 684 N N . ILE A 1 92 ? -1.836 6.060 -27.322 1.00 84.38 92 ILE A N 1
ATOM 685 C CA . ILE A 1 92 ? -2.078 4.983 -26.347 1.00 84.38 92 ILE A CA 1
ATOM 686 C C . ILE A 1 92 ? -1.806 3.578 -26.903 1.00 84.38 92 ILE A C 1
ATOM 688 O O . ILE A 1 92 ? -1.370 2.702 -26.165 1.00 84.38 92 ILE A O 1
ATOM 692 N N . HIS A 1 93 ? -1.983 3.379 -28.212 1.00 82.12 93 HIS A N 1
ATOM 693 C CA . HIS A 1 93 ? -1.691 2.123 -28.908 1.00 82.12 93 HIS A CA 1
ATOM 694 C C . HIS A 1 93 ? -0.209 1.709 -28.813 1.00 82.12 93 HIS A C 1
ATOM 696 O O . HIS A 1 93 ? 0.101 0.522 -28.829 1.00 82.12 93 HIS A O 1
ATOM 702 N N . ARG A 1 94 ? 0.711 2.669 -28.645 1.00 84.19 94 ARG A N 1
ATOM 703 C CA . ARG A 1 94 ? 2.158 2.423 -28.488 1.00 84.19 94 ARG A CA 1
ATOM 704 C C . ARG A 1 94 ? 2.572 2.194 -27.036 1.0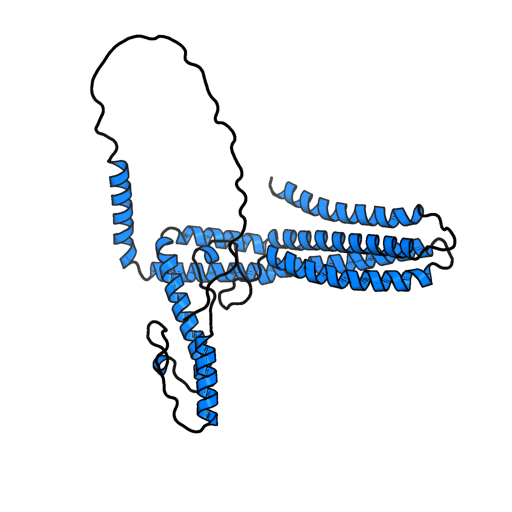0 84.19 94 ARG A C 1
ATOM 706 O O . ARG A 1 94 ? 3.704 1.783 -26.783 1.00 84.19 94 ARG A O 1
ATOM 713 N N . LEU A 1 95 ? 1.677 2.459 -26.081 1.00 86.06 95 LEU A N 1
ATOM 714 C CA . LEU A 1 95 ? 1.989 2.401 -24.654 1.00 86.06 95 LEU A CA 1
ATOM 715 C C . LEU A 1 95 ? 2.318 0.973 -24.203 1.00 86.06 95 LEU A C 1
ATOM 717 O O . LEU A 1 95 ? 3.215 0.800 -23.384 1.00 86.06 95 LEU A O 1
ATOM 721 N N . ASP A 1 96 ? 1.653 -0.045 -24.760 1.00 83.88 96 ASP A N 1
ATOM 722 C CA . ASP A 1 96 ? 1.949 -1.452 -24.454 1.00 83.88 96 ASP A CA 1
ATOM 723 C C . ASP A 1 96 ? 3.364 -1.854 -24.894 1.00 83.88 96 ASP A C 1
ATOM 725 O O . ASP A 1 96 ? 4.091 -2.479 -24.119 1.00 83.88 96 ASP A O 1
ATOM 729 N N . GLY A 1 97 ? 3.777 -1.452 -26.102 1.00 85.31 97 GLY A N 1
ATOM 730 C CA . GLY A 1 97 ? 5.127 -1.709 -26.615 1.00 85.31 97 GLY A CA 1
ATOM 731 C C . GLY A 1 97 ? 6.192 -1.037 -25.751 1.00 85.31 97 GLY A C 1
ATOM 732 O O . GLY A 1 97 ? 7.102 -1.695 -25.256 1.00 85.31 97 GLY A O 1
ATOM 733 N N . TRP A 1 98 ? 5.998 0.247 -25.447 1.00 89.31 98 TRP A N 1
ATOM 734 C CA . TRP A 1 98 ? 6.903 0.977 -24.564 1.00 89.31 98 TRP A CA 1
ATOM 735 C C . TRP A 1 98 ? 6.979 0.368 -23.154 1.00 89.31 98 TRP A C 1
ATOM 737 O O . TRP A 1 98 ? 8.061 0.266 -22.576 1.00 89.31 98 TRP A O 1
ATOM 747 N N . CYS A 1 99 ? 5.855 -0.095 -22.594 1.00 85.81 99 CYS A N 1
ATOM 748 C CA . CYS A 1 99 ? 5.855 -0.790 -21.305 1.00 85.81 99 CYS A CA 1
ATOM 749 C C . CYS A 1 99 ? 6.679 -2.085 -21.353 1.00 85.81 99 CYS A C 1
ATOM 751 O O . CYS A 1 99 ? 7.390 -2.386 -20.393 1.00 85.81 99 CYS A O 1
ATOM 753 N N . ALA A 1 100 ? 6.600 -2.853 -22.446 1.00 85.69 100 ALA A N 1
ATOM 754 C CA . ALA A 1 100 ? 7.397 -4.065 -22.626 1.00 85.69 100 ALA A CA 1
ATOM 755 C C . ALA A 1 100 ? 8.903 -3.756 -22.649 1.00 85.69 100 ALA A C 1
ATOM 757 O O . ALA A 1 100 ? 9.667 -4.424 -21.945 1.00 85.69 100 ALA A O 1
ATOM 758 N N . ASP A 1 101 ? 9.302 -2.698 -23.354 1.00 87.62 101 ASP A N 1
ATOM 759 C CA . ASP A 1 101 ? 10.697 -2.257 -23.433 1.00 87.62 101 ASP A CA 1
ATOM 760 C C . ASP A 1 101 ? 11.220 -1.813 -22.058 1.00 87.62 101 ASP A C 1
ATOM 762 O O . ASP A 1 101 ? 12.258 -2.288 -21.587 1.00 87.62 101 ASP A O 1
ATOM 766 N N . GLN A 1 102 ? 10.453 -0.985 -21.339 1.00 87.19 102 GLN A N 1
ATOM 767 C CA . GLN A 1 102 ? 10.813 -0.543 -19.987 1.00 87.19 102 GLN A CA 1
ATOM 768 C C . GLN A 1 102 ? 10.908 -1.709 -18.991 1.00 87.19 102 GLN A C 1
ATOM 770 O O . GLN A 1 102 ? 11.788 -1.725 -18.123 1.00 87.19 102 GLN A O 1
ATOM 775 N N . ASN A 1 103 ? 10.039 -2.715 -19.118 1.00 86.06 103 ASN A N 1
ATOM 776 C CA . ASN A 1 103 ? 10.098 -3.927 -18.301 1.00 86.06 103 ASN A CA 1
ATOM 777 C C . ASN A 1 103 ? 11.366 -4.742 -18.571 1.00 86.06 103 ASN A C 1
ATOM 779 O O . ASN A 1 103 ? 12.011 -5.206 -17.623 1.00 86.06 103 ASN A O 1
ATOM 783 N N . ALA A 1 104 ? 11.733 -4.912 -19.844 1.00 85.06 104 ALA A N 1
ATOM 784 C CA . ALA A 1 104 ? 12.944 -5.622 -20.240 1.00 85.06 104 ALA A CA 1
ATOM 785 C C . ALA A 1 104 ? 14.199 -4.908 -19.714 1.00 85.06 104 ALA A C 1
ATOM 787 O O . ALA A 1 104 ? 15.071 -5.540 -19.106 1.00 85.06 104 ALA A O 1
ATOM 788 N N . GLU A 1 105 ? 14.254 -3.581 -19.847 1.00 87.00 105 GLU A N 1
ATOM 789 C CA . GLU A 1 105 ? 15.346 -2.769 -19.313 1.00 87.00 105 GLU A CA 1
ATOM 790 C C . GLU A 1 105 ? 15.464 -2.860 -17.789 1.00 87.00 105 GLU A C 1
ATOM 792 O O . GLU A 1 105 ? 16.562 -3.052 -17.258 1.00 87.00 105 GLU A O 1
ATOM 797 N N . ALA A 1 106 ? 14.355 -2.742 -17.058 1.00 86.44 106 ALA A N 1
ATOM 798 C CA . ALA A 1 106 ? 14.373 -2.833 -15.602 1.00 86.44 106 ALA A CA 1
ATOM 799 C C . ALA A 1 106 ? 14.818 -4.219 -15.117 1.00 86.44 106 ALA A C 1
ATOM 801 O O . ALA A 1 106 ? 15.610 -4.322 -14.174 1.00 86.44 106 ALA A O 1
ATOM 802 N N . LEU A 1 107 ? 14.383 -5.284 -15.800 1.00 86.38 107 LEU A N 1
ATOM 803 C CA . LEU A 1 107 ? 14.823 -6.648 -15.515 1.00 86.38 107 LEU A CA 1
ATOM 804 C C . LEU A 1 107 ? 16.321 -6.816 -15.751 1.00 86.38 107 LEU A C 1
ATOM 806 O O . LEU A 1 107 ? 17.009 -7.407 -14.912 1.00 86.38 107 LEU A O 1
ATOM 810 N N . ARG A 1 108 ? 16.836 -6.254 -16.849 1.00 88.06 108 ARG A N 1
ATOM 811 C CA . ARG A 1 108 ? 18.272 -6.211 -17.129 1.00 88.06 108 ARG A CA 1
ATOM 812 C C . ARG A 1 108 ? 19.019 -5.482 -16.014 1.00 88.06 108 ARG A C 1
ATOM 814 O O . ARG A 1 108 ? 19.953 -6.052 -15.460 1.00 88.06 108 ARG A O 1
ATOM 821 N N . ARG A 1 109 ? 18.587 -4.282 -15.607 1.00 88.56 109 ARG A N 1
ATOM 822 C CA . ARG A 1 109 ? 19.239 -3.490 -14.541 1.00 88.56 109 ARG A CA 1
ATOM 823 C C . ARG A 1 109 ? 19.303 -4.236 -13.204 1.00 88.56 109 ARG A C 1
ATOM 825 O O . ARG A 1 109 ? 20.368 -4.283 -12.585 1.00 88.56 109 ARG A O 1
ATOM 832 N N . GLU A 1 110 ? 18.207 -4.855 -12.766 1.00 87.12 110 GLU A N 1
ATOM 833 C CA . GLU A 1 110 ? 18.176 -5.603 -11.500 1.00 87.12 110 GLU A CA 1
ATOM 834 C C . GLU A 1 110 ? 19.044 -6.865 -11.536 1.00 87.12 110 GLU A C 1
ATOM 836 O O . GLU A 1 110 ? 19.813 -7.131 -10.607 1.00 87.12 110 GLU A O 1
ATOM 841 N N . ARG A 1 111 ? 18.991 -7.623 -12.636 1.00 87.12 111 ARG A N 1
ATOM 842 C CA . ARG A 1 111 ? 19.873 -8.780 -12.832 1.00 87.12 111 ARG A CA 1
ATOM 843 C C . ARG A 1 111 ? 21.340 -8.358 -12.856 1.00 87.12 111 ARG A C 1
ATOM 845 O O . ARG A 1 111 ? 22.143 -8.966 -12.150 1.00 87.12 111 ARG A O 1
ATOM 852 N N . SER A 1 112 ? 21.678 -7.293 -13.581 1.00 89.06 112 SER A N 1
ATOM 853 C CA . SER A 1 112 ? 23.027 -6.720 -13.605 1.00 89.06 112 SER A CA 1
ATOM 854 C C . SER A 1 112 ? 23.501 -6.345 -12.206 1.00 89.06 112 SER A C 1
ATOM 856 O O . SER A 1 112 ? 24.608 -6.711 -11.827 1.00 89.06 112 SER A O 1
ATOM 858 N N . ARG A 1 113 ? 22.660 -5.703 -11.385 1.00 89.56 113 ARG A N 1
ATOM 859 C CA . ARG A 1 113 ? 23.005 -5.345 -9.999 1.00 89.56 113 ARG A CA 1
ATOM 860 C C . ARG A 1 113 ? 23.398 -6.567 -9.161 1.00 89.56 113 ARG A C 1
ATOM 862 O O . ARG A 1 113 ? 24.387 -6.522 -8.431 1.00 89.56 113 ARG A O 1
ATOM 869 N N . ILE A 1 114 ? 22.653 -7.667 -9.282 1.00 88.50 114 ILE A N 1
ATOM 870 C CA . ILE A 1 114 ? 22.935 -8.923 -8.565 1.00 88.50 114 ILE A CA 1
ATOM 871 C C . ILE A 1 114 ? 24.237 -9.569 -9.057 1.00 88.50 114 ILE A C 1
ATOM 873 O O . ILE A 1 114 ? 25.008 -10.092 -8.252 1.00 88.50 114 ILE A O 1
ATOM 877 N N . LEU A 1 115 ? 24.486 -9.543 -10.367 1.00 89.00 115 LEU A N 1
ATOM 878 C CA . LEU A 1 115 ? 25.690 -10.113 -10.978 1.00 89.00 115 LEU A CA 1
ATOM 879 C C . LEU A 1 115 ? 26.950 -9.306 -10.638 1.00 89.00 115 LEU A C 1
ATOM 881 O O . LEU A 1 115 ? 27.969 -9.896 -10.275 1.00 89.00 115 LEU A O 1
ATOM 885 N N . ILE A 1 116 ? 26.861 -7.973 -10.661 1.00 91.19 116 ILE A N 1
ATOM 886 C CA . ILE A 1 116 ? 27.956 -7.056 -10.314 1.00 91.19 116 ILE A CA 1
ATOM 887 C C . ILE A 1 116 ? 28.418 -7.281 -8.872 1.00 91.19 116 ILE A C 1
ATOM 889 O O . ILE A 1 116 ? 29.620 -7.283 -8.613 1.00 91.19 116 ILE A O 1
ATOM 893 N N . ALA A 1 117 ? 27.499 -7.573 -7.945 1.00 86.75 117 ALA A N 1
ATOM 894 C CA . ALA A 1 117 ? 27.847 -7.912 -6.563 1.00 86.75 117 ALA A CA 1
ATOM 895 C C . ALA A 1 117 ? 28.743 -9.168 -6.441 1.00 86.75 117 ALA A C 1
ATOM 897 O O . ALA A 1 117 ? 29.399 -9.358 -5.419 1.00 86.75 117 ALA A O 1
ATOM 898 N N . ALA A 1 118 ? 28.790 -10.017 -7.473 1.00 87.44 118 ALA A N 1
ATOM 899 C CA . ALA A 1 118 ? 29.676 -11.178 -7.578 1.00 87.44 118 ALA A CA 1
ATOM 900 C C . ALA A 1 118 ? 30.802 -11.003 -8.620 1.00 87.44 118 ALA A C 1
ATOM 902 O O . ALA A 1 118 ? 31.498 -11.973 -8.937 1.00 87.44 118 ALA A O 1
ATOM 903 N N . GLY A 1 119 ? 30.979 -9.790 -9.158 1.00 87.94 119 GLY A N 1
ATOM 904 C CA . GLY A 1 119 ? 31.977 -9.470 -10.181 1.00 87.94 119 GLY A CA 1
ATOM 905 C C . GLY A 1 119 ? 31.692 -10.089 -11.553 1.00 87.94 119 GLY A C 1
ATOM 906 O O . GLY A 1 119 ? 32.630 -10.352 -12.300 1.00 87.94 119 GLY A O 1
ATOM 907 N N . LEU A 1 120 ? 30.426 -10.376 -11.866 1.00 89.38 120 LEU A N 1
ATOM 908 C CA . LEU A 1 120 ? 29.989 -10.929 -13.150 1.00 89.38 120 LEU A CA 1
ATOM 909 C C . LEU A 1 120 ? 29.374 -9.826 -14.022 1.00 89.38 120 LEU A C 1
ATOM 911 O O . LEU A 1 120 ? 28.679 -8.949 -13.506 1.00 89.38 120 LEU A O 1
ATOM 915 N N . ARG A 1 121 ? 29.596 -9.888 -15.340 1.00 88.94 121 ARG A N 1
ATOM 916 C CA . ARG A 1 121 ? 28.924 -9.019 -16.319 1.00 88.94 121 ARG A CA 1
ATOM 917 C C . ARG A 1 121 ? 27.627 -9.658 -16.800 1.00 88.94 121 ARG A C 1
ATOM 919 O O . ARG A 1 121 ? 27.504 -10.884 -16.810 1.00 88.94 121 ARG A O 1
ATOM 926 N N . TYR A 1 122 ? 26.657 -8.827 -17.169 1.00 87.56 122 TYR A N 1
ATOM 927 C CA . TYR A 1 122 ? 25.347 -9.299 -17.616 1.00 87.56 122 TYR A CA 1
ATOM 928 C C . TYR A 1 122 ? 25.444 -9.989 -18.975 1.00 87.56 122 TYR A C 1
ATOM 930 O O . TYR A 1 122 ? 24.919 -11.086 -19.141 1.00 87.56 122 TYR A O 1
ATOM 938 N N . GLU A 1 123 ? 26.197 -9.379 -19.885 1.00 87.62 123 GLU A N 1
ATOM 939 C CA . GLU A 1 123 ? 26.375 -9.785 -21.281 1.00 87.62 123 GLU A CA 1
ATOM 940 C C . GLU A 1 123 ? 27.009 -11.180 -21.412 1.00 87.62 123 GLU A C 1
ATOM 942 O O . GLU A 1 123 ? 26.735 -11.902 -22.361 1.00 87.62 123 GLU A O 1
ATOM 947 N N . ASP A 1 124 ? 27.803 -11.602 -20.424 1.00 85.88 124 ASP A N 1
ATOM 948 C CA . ASP A 1 124 ? 28.447 -12.922 -20.424 1.00 85.88 124 ASP A CA 1
ATOM 949 C C . ASP A 1 124 ? 27.486 -14.059 -20.009 1.00 85.88 124 ASP A C 1
ATOM 951 O O . ASP A 1 124 ? 27.811 -15.235 -20.160 1.00 85.88 124 ASP A O 1
ATOM 955 N N . HIS A 1 125 ? 26.331 -13.731 -19.415 1.00 85.25 125 HIS A N 1
ATOM 956 C CA . HIS A 1 125 ? 25.429 -14.705 -18.778 1.00 85.25 125 HIS A CA 1
ATOM 957 C C . HIS A 1 125 ? 23.988 -14.650 -19.299 1.00 85.25 125 HIS A C 1
ATOM 959 O O . HIS A 1 125 ? 23.208 -15.571 -19.029 1.00 85.25 125 HIS A O 1
ATOM 965 N N . PHE A 1 126 ? 23.624 -13.578 -20.000 1.00 88.12 126 PHE A N 1
ATOM 966 C CA . PHE A 1 126 ? 22.294 -13.340 -20.538 1.00 88.12 126 PHE A CA 1
ATOM 967 C C . PHE A 1 126 ? 22.392 -12.772 -21.954 1.00 88.12 126 PHE A C 1
ATOM 969 O O . PHE A 1 126 ? 23.193 -11.877 -22.206 1.00 88.12 126 PHE A O 1
ATOM 976 N N . ASP A 1 127 ? 21.546 -13.285 -22.841 1.00 84.56 127 ASP A N 1
ATOM 977 C CA . ASP A 1 127 ? 21.404 -12.814 -24.220 1.00 84.56 127 ASP A CA 1
ATOM 978 C C . ASP A 1 127 ? 20.659 -11.463 -24.288 1.00 84.56 127 ASP A C 1
ATOM 980 O O . ASP A 1 127 ? 20.091 -11.010 -23.284 1.00 84.56 127 ASP A O 1
ATOM 984 N N . GLU A 1 128 ? 20.610 -10.838 -25.467 1.00 77.00 128 GLU A N 1
ATOM 985 C CA . GLU A 1 128 ? 19.864 -9.593 -25.717 1.00 77.00 128 GLU A CA 1
ATOM 986 C C . GLU A 1 128 ? 18.366 -9.751 -25.398 1.00 77.00 128 GLU A C 1
ATOM 988 O O . GLU A 1 128 ? 17.767 -8.870 -24.782 1.00 77.00 128 GLU A O 1
ATOM 993 N N . ASP A 1 129 ? 17.808 -10.939 -25.654 1.00 74.06 129 ASP A N 1
ATOM 994 C CA . ASP A 1 129 ? 16.448 -11.349 -25.269 1.00 74.06 129 ASP A CA 1
ATOM 995 C C . ASP A 1 129 ? 16.254 -11.560 -23.749 1.00 74.06 129 ASP A C 1
ATOM 997 O O . ASP A 1 129 ? 15.166 -11.907 -23.278 1.00 74.06 129 ASP A O 1
ATOM 1001 N N . GLY A 1 130 ? 17.321 -11.472 -22.951 1.00 74.25 130 GLY A N 1
ATOM 1002 C CA . GLY A 1 130 ? 17.298 -11.759 -21.516 1.00 74.25 130 GLY A CA 1
ATOM 1003 C C . GLY A 1 130 ? 17.173 -13.248 -21.167 1.00 74.25 130 GLY A C 1
ATOM 1004 O O . GLY A 1 130 ? 16.831 -13.584 -20.022 1.00 74.25 130 GLY A O 1
ATOM 1005 N N . LYS A 1 131 ? 17.455 -14.143 -22.124 1.00 83.06 131 LYS A N 1
ATOM 1006 C CA . LYS A 1 131 ? 17.549 -15.598 -21.919 1.00 83.06 131 LYS A CA 1
ATOM 1007 C C . LYS A 1 131 ? 18.895 -15.959 -21.298 1.00 83.06 131 LYS A C 1
ATOM 1009 O O . LYS A 1 131 ? 19.910 -15.342 -21.594 1.00 83.06 131 LYS A O 1
ATOM 1014 N N . ALA A 1 132 ? 18.896 -16.950 -20.411 1.00 83.62 132 ALA A N 1
ATOM 1015 C CA . ALA A 1 132 ? 20.111 -17.389 -19.738 1.00 83.62 132 ALA A CA 1
ATOM 1016 C C . ALA A 1 132 ? 20.997 -18.196 -20.690 1.00 83.62 132 ALA A C 1
ATOM 1018 O O . ALA A 1 132 ? 20.527 -19.163 -21.291 1.00 83.62 132 ALA A O 1
ATOM 1019 N N . ILE A 1 133 ? 22.270 -17.827 -20.773 1.00 86.31 133 ILE A N 1
ATOM 1020 C CA . ILE A 1 133 ? 23.285 -18.581 -21.507 1.00 86.31 133 ILE A CA 1
ATOM 1021 C C . ILE A 1 133 ? 23.859 -19.644 -20.560 1.00 86.31 133 ILE A C 1
ATOM 1023 O O . ILE A 1 133 ? 23.971 -19.423 -19.348 1.00 86.31 133 ILE A O 1
ATOM 1027 N N . GLU A 1 134 ? 24.185 -20.826 -21.080 1.00 75.00 134 GLU A N 1
ATOM 1028 C CA . GLU A 1 134 ? 24.823 -21.872 -20.283 1.00 75.00 134 GLU A CA 1
ATOM 1029 C C . GLU A 1 134 ? 26.292 -21.503 -20.028 1.00 75.00 134 GLU A C 1
ATOM 1031 O O . GLU A 1 134 ? 27.101 -21.445 -20.951 1.00 75.00 134 GLU A O 1
ATOM 1036 N N . VAL A 1 135 ? 26.637 -21.223 -18.765 1.00 76.19 135 VAL A N 1
ATOM 1037 C CA . VAL A 1 135 ? 27.981 -20.762 -18.379 1.00 76.19 135 VAL A CA 1
ATOM 1038 C C . VAL A 1 135 ? 28.637 -21.737 -17.404 1.00 76.19 135 VAL A C 1
ATOM 1040 O O . VAL A 1 135 ? 28.089 -22.075 -16.349 1.00 76.19 135 VAL A O 1
ATOM 1043 N N . VAL A 1 136 ? 29.868 -22.143 -17.725 1.00 79.31 136 VAL A N 1
ATOM 1044 C CA . VAL A 1 136 ? 30.722 -22.945 -16.843 1.00 79.31 136 VAL A CA 1
ATOM 1045 C C . VAL A 1 136 ? 31.588 -22.015 -15.995 1.00 79.31 136 VAL A C 1
ATOM 1047 O O . VAL A 1 136 ? 32.518 -21.378 -16.478 1.00 79.31 136 VAL A O 1
ATOM 1050 N N . PHE A 1 137 ? 31.300 -21.949 -14.695 1.00 81.56 137 PHE A N 1
ATOM 1051 C CA . PHE A 1 137 ? 32.115 -21.189 -13.748 1.00 81.56 137 PHE A CA 1
ATOM 1052 C C . PHE A 1 137 ? 33.409 -21.945 -13.416 1.00 81.56 137 PHE A C 1
ATOM 1054 O O . PHE A 1 137 ? 33.361 -22.997 -12.777 1.00 81.56 137 PHE A O 1
ATOM 1061 N N . THR A 1 138 ? 34.555 -21.386 -13.797 1.00 78.88 138 THR A N 1
ATOM 1062 C CA . THR A 1 138 ? 35.896 -21.879 -13.450 1.00 78.88 138 THR A CA 1
ATOM 1063 C C . THR A 1 138 ? 36.520 -21.055 -12.317 1.00 78.88 138 THR A C 1
ATOM 1065 O O . THR A 1 138 ? 36.205 -19.875 -12.139 1.00 78.88 138 THR A O 1
ATOM 1068 N N . GLY A 1 139 ? 37.390 -21.685 -11.519 1.00 81.12 139 GLY A N 1
ATOM 1069 C CA . GLY A 1 139 ? 38.117 -21.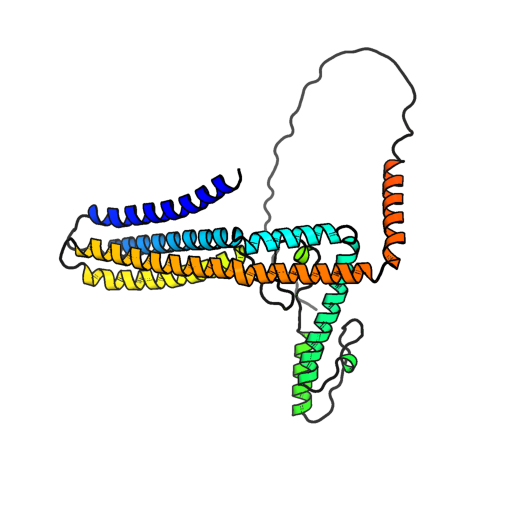044 -10.418 1.00 81.12 139 GLY A CA 1
ATOM 1070 C C . GLY A 1 139 ? 38.034 -21.810 -9.099 1.00 81.12 139 GLY A C 1
ATOM 1071 O O . GLY A 1 139 ? 37.639 -22.976 -9.060 1.00 81.12 139 GLY A O 1
ATOM 1072 N N . ASP A 1 140 ? 38.413 -21.131 -8.017 1.00 85.81 140 ASP A N 1
ATOM 1073 C CA . ASP A 1 140 ? 38.363 -21.674 -6.660 1.00 85.81 140 ASP A CA 1
ATOM 1074 C C . ASP A 1 140 ? 36.923 -22.031 -6.241 1.00 85.81 140 ASP A C 1
ATOM 1076 O O . ASP A 1 140 ? 35.959 -21.360 -6.628 1.00 85.81 140 ASP A O 1
ATOM 1080 N N . LYS A 1 141 ? 36.767 -23.090 -5.438 1.00 86.94 141 LYS A N 1
ATOM 1081 C CA . LYS A 1 141 ? 35.465 -23.653 -5.045 1.00 86.94 141 LYS A CA 1
ATOM 1082 C C . LYS A 1 141 ? 34.560 -22.602 -4.404 1.00 86.94 141 LYS A C 1
ATOM 1084 O O . LYS A 1 141 ? 33.362 -22.573 -4.699 1.00 86.94 141 LYS A O 1
ATOM 1089 N N . ASP A 1 142 ? 35.120 -21.722 -3.580 1.00 86.88 142 ASP A N 1
ATOM 1090 C CA . ASP A 1 142 ? 34.358 -20.685 -2.880 1.00 86.88 142 ASP A CA 1
ATOM 1091 C C . ASP A 1 142 ? 33.895 -19.566 -3.822 1.00 86.88 142 ASP A C 1
ATOM 1093 O O . ASP A 1 142 ? 32.732 -19.148 -3.776 1.00 86.88 142 ASP A O 1
ATOM 1097 N N . VAL A 1 143 ? 34.749 -19.159 -4.763 1.00 86.12 143 VAL A N 1
ATOM 1098 C CA . VAL A 1 143 ? 34.422 -18.160 -5.793 1.00 86.12 143 VAL A CA 1
ATOM 1099 C C . VAL A 1 143 ? 33.359 -18.699 -6.753 1.00 86.12 143 VAL A C 1
ATOM 1101 O O . VAL A 1 143 ? 32.377 -18.015 -7.054 1.00 86.12 143 VAL A O 1
ATOM 1104 N N . VAL A 1 144 ? 33.494 -19.956 -7.183 1.00 88.50 144 VAL A N 1
ATOM 1105 C CA . VAL A 1 144 ? 32.506 -20.641 -8.031 1.00 88.50 144 VAL A CA 1
ATOM 1106 C C . VAL A 1 144 ? 31.157 -20.748 -7.318 1.00 88.50 144 VAL A C 1
ATOM 1108 O O . VAL A 1 144 ? 30.108 -20.507 -7.924 1.00 88.50 144 VAL A O 1
ATOM 1111 N N . LYS A 1 145 ? 31.152 -21.057 -6.015 1.00 88.81 145 LYS A N 1
ATOM 1112 C CA . LYS A 1 145 ? 29.925 -21.129 -5.211 1.00 88.81 145 LYS A CA 1
ATOM 1113 C C . LYS A 1 145 ? 29.235 -19.767 -5.100 1.00 88.81 145 LYS A C 1
ATOM 1115 O O . LYS A 1 145 ? 28.011 -19.711 -5.256 1.00 88.81 145 LYS A O 1
ATOM 1120 N N . LEU A 1 146 ? 29.992 -18.689 -4.872 1.00 88.44 146 LEU A N 1
ATOM 1121 C CA . LEU A 1 146 ? 29.470 -17.319 -4.808 1.00 88.44 146 LEU A CA 1
ATOM 1122 C C . LEU A 1 146 ? 28.848 -16.895 -6.147 1.00 88.44 146 LEU A C 1
ATOM 1124 O O . LEU A 1 146 ? 27.678 -16.505 -6.185 1.00 88.44 146 LEU A O 1
ATOM 1128 N N . ARG A 1 147 ? 29.583 -17.068 -7.252 1.00 88.25 147 ARG A N 1
ATOM 1129 C CA . ARG A 1 147 ? 29.127 -16.742 -8.615 1.00 88.25 147 ARG A CA 1
ATOM 1130 C C . ARG A 1 147 ? 27.877 -17.526 -9.008 1.00 88.25 147 ARG A C 1
ATOM 1132 O O . ARG A 1 147 ? 26.882 -16.945 -9.435 1.00 88.25 147 ARG A O 1
ATOM 1139 N N . ARG A 1 148 ? 27.852 -18.835 -8.737 1.00 88.44 148 ARG A N 1
ATOM 1140 C CA . ARG A 1 148 ? 26.683 -19.691 -8.998 1.00 88.44 148 ARG A CA 1
ATOM 1141 C C . ARG A 1 148 ? 25.473 -19.322 -8.132 1.00 88.44 148 ARG A C 1
ATOM 1143 O O . ARG A 1 148 ? 24.336 -19.562 -8.541 1.00 88.44 148 ARG A O 1
ATOM 1150 N N . LYS A 1 149 ? 25.679 -18.798 -6.917 1.00 89.56 149 LYS A N 1
ATOM 1151 C CA . LYS A 1 149 ? 24.591 -18.300 -6.057 1.00 89.56 149 LYS A CA 1
ATOM 1152 C C . LYS A 1 149 ? 24.007 -17.005 -6.621 1.00 89.56 149 LYS A C 1
ATOM 1154 O O . LYS A 1 149 ? 22.785 -16.905 -6.692 1.00 89.56 149 LYS A O 1
ATOM 1159 N N . ALA A 1 150 ? 24.856 -16.067 -7.040 1.00 88.00 150 ALA A N 1
ATOM 1160 C CA . ALA A 1 150 ? 24.437 -14.805 -7.647 1.00 88.00 150 ALA A CA 1
ATOM 1161 C C . ALA A 1 150 ? 23.699 -15.026 -8.975 1.00 88.00 150 ALA A C 1
ATOM 1163 O O . ALA A 1 150 ? 22.595 -14.519 -9.146 1.00 88.00 150 ALA A O 1
ATOM 1164 N N . TRP A 1 151 ? 24.219 -15.885 -9.855 1.00 88.56 151 TRP A N 1
ATOM 1165 C CA . TRP A 1 151 ? 23.547 -16.245 -11.108 1.00 88.56 151 TRP A CA 1
ATOM 1166 C C . TRP A 1 151 ? 22.165 -16.874 -10.867 1.00 88.56 151 TRP A C 1
ATOM 1168 O O . TRP A 1 151 ? 21.162 -16.419 -11.411 1.00 88.56 151 TRP A O 1
ATOM 1178 N N . ARG A 1 152 ? 22.054 -17.834 -9.935 1.00 88.00 152 ARG A N 1
ATOM 1179 C CA . ARG A 1 152 ? 20.749 -18.395 -9.528 1.00 88.00 152 ARG A CA 1
ATOM 1180 C C . ARG A 1 152 ? 19.823 -17.383 -8.856 1.00 88.00 152 ARG A C 1
ATOM 1182 O O . ARG A 1 152 ? 18.612 -17.596 -8.838 1.00 88.00 152 ARG A O 1
ATOM 1189 N N . ALA A 1 153 ? 20.356 -16.343 -8.220 1.00 85.88 153 ALA A N 1
ATOM 1190 C CA . ALA A 1 153 ? 19.544 -15.257 -7.685 1.00 85.88 153 ALA A CA 1
ATOM 1191 C C . ALA A 1 153 ? 19.002 -14.387 -8.827 1.00 85.88 153 ALA A C 1
ATOM 1193 O O . ALA A 1 153 ? 17.796 -14.172 -8.867 1.00 85.88 153 ALA A O 1
ATOM 1194 N N . ALA A 1 154 ? 19.842 -14.015 -9.799 1.00 85.88 154 ALA A N 1
ATOM 1195 C CA . ALA A 1 154 ? 19.452 -13.256 -10.989 1.00 85.88 154 ALA A CA 1
ATOM 1196 C C . ALA A 1 154 ? 18.383 -13.979 -11.835 1.00 85.88 154 ALA A C 1
ATOM 1198 O O . ALA A 1 154 ? 17.411 -13.357 -12.257 1.00 85.88 154 ALA A O 1
ATOM 1199 N N . LEU A 1 155 ? 18.490 -15.305 -12.004 1.00 85.69 155 LEU A N 1
ATOM 1200 C CA . LEU A 1 155 ? 17.479 -16.117 -12.706 1.00 85.69 155 LEU A CA 1
ATOM 1201 C C . LEU A 1 155 ? 16.110 -16.130 -12.018 1.00 85.69 155 LEU A C 1
ATOM 1203 O O . LEU A 1 155 ? 15.085 -16.308 -12.669 1.00 85.69 155 LEU A O 1
ATOM 1207 N N . ARG A 1 156 ? 16.089 -15.988 -10.690 1.00 84.44 156 ARG A N 1
ATOM 1208 C CA . ARG A 1 156 ? 14.859 -16.032 -9.890 1.00 84.44 156 ARG A CA 1
ATOM 1209 C C . ARG A 1 156 ? 14.215 -14.664 -9.706 1.00 84.44 156 ARG A C 1
ATOM 1211 O O . ARG A 1 156 ? 13.137 -14.603 -9.118 1.00 84.44 156 ARG A O 1
ATOM 1218 N N . VAL A 1 157 ? 14.841 -13.596 -10.199 1.00 83.94 157 VAL A N 1
ATOM 1219 C CA . VAL A 1 157 ? 14.224 -12.271 -10.213 1.00 83.94 157 VAL A CA 1
ATOM 1220 C C . VAL A 1 157 ? 13.006 -12.320 -11.125 1.00 83.94 157 VAL A C 1
ATOM 1222 O O . VAL A 1 157 ? 13.119 -12.599 -12.319 1.00 83.94 157 VAL A O 1
ATOM 1225 N N . LYS A 1 158 ? 11.841 -12.057 -10.540 1.00 75.88 158 LYS A N 1
ATOM 1226 C CA . LYS A 1 158 ? 10.588 -11.819 -11.247 1.00 75.88 158 LYS A CA 1
ATOM 1227 C C . LYS A 1 158 ? 10.155 -10.409 -10.892 1.00 75.88 158 LYS A C 1
ATOM 1229 O O . LYS A 1 158 ? 9.947 -10.144 -9.712 1.00 75.88 158 LYS A O 1
ATOM 1234 N N . LEU A 1 159 ? 10.068 -9.553 -11.902 1.00 71.94 159 LEU A N 1
ATOM 1235 C CA . LEU A 1 159 ? 9.475 -8.230 -11.771 1.00 71.94 159 LEU A CA 1
ATOM 1236 C C . LEU A 1 159 ? 7.996 -8.306 -12.158 1.00 71.94 159 LEU A C 1
ATOM 1238 O O . LEU A 1 159 ? 7.611 -9.110 -13.012 1.00 71.94 159 LEU A O 1
ATOM 1242 N N . THR A 1 160 ? 7.167 -7.496 -11.516 1.00 66.25 160 THR A N 1
ATOM 1243 C CA . THR A 1 160 ? 5.782 -7.256 -11.920 1.00 66.25 160 THR A CA 1
ATOM 1244 C C . THR A 1 160 ? 5.824 -6.369 -13.157 1.00 66.25 160 THR A C 1
ATOM 1246 O O . THR A 1 160 ? 6.441 -5.307 -13.120 1.00 66.25 160 THR A O 1
ATOM 1249 N N . PRO A 1 161 ? 5.212 -6.792 -14.269 1.00 68.75 161 PRO A N 1
ATOM 1250 C CA . PRO A 1 161 ? 5.278 -6.018 -15.492 1.00 68.75 161 PRO A CA 1
ATOM 1251 C C . PRO A 1 161 ? 4.517 -4.702 -15.319 1.00 68.75 161 PRO A C 1
ATOM 1253 O O . PRO A 1 161 ? 3.358 -4.689 -14.898 1.00 68.75 161 PRO A O 1
ATOM 1256 N N . LEU A 1 162 ? 5.159 -3.600 -15.700 1.00 75.19 162 LEU A N 1
ATOM 1257 C CA . LEU A 1 162 ? 4.481 -2.373 -16.074 1.00 75.19 162 LEU A CA 1
ATOM 1258 C C . LEU A 1 162 ? 3.492 -2.712 -17.191 1.00 75.19 162 LEU A C 1
ATOM 1260 O O . LEU A 1 162 ? 3.860 -3.355 -18.174 1.00 75.19 162 LEU A O 1
ATOM 1264 N N . SER A 1 163 ? 2.235 -2.329 -17.018 1.00 74.56 163 SER A N 1
ATOM 1265 C CA . SER A 1 163 ? 1.179 -2.591 -17.989 1.00 74.56 163 SER A CA 1
ATOM 1266 C C . SER A 1 163 ? 0.401 -1.311 -18.233 1.00 74.56 163 SER A C 1
ATOM 1268 O O . SER A 1 163 ? 0.254 -0.483 -17.329 1.00 74.56 163 SER A O 1
ATOM 1270 N N . THR A 1 164 ? -0.159 -1.169 -19.429 1.00 73.31 164 THR A N 1
ATOM 1271 C CA . THR A 1 164 ? -1.125 -0.108 -19.736 1.00 73.31 164 THR A CA 1
ATOM 1272 C C . THR A 1 164 ? -2.227 -0.046 -18.688 1.00 73.31 164 THR A C 1
ATOM 1274 O O . THR A 1 164 ? -2.503 1.025 -18.158 1.00 73.31 164 THR A O 1
ATOM 1277 N N . ALA A 1 165 ? -2.783 -1.197 -18.305 1.00 70.44 165 ALA A N 1
ATOM 1278 C CA . ALA A 1 165 ? -3.827 -1.299 -17.288 1.00 70.44 165 ALA A CA 1
ATOM 1279 C C . ALA A 1 165 ? -3.389 -0.824 -15.887 1.00 70.44 165 ALA A C 1
ATOM 1281 O O . ALA A 1 165 ? -4.214 -0.290 -15.149 1.00 70.44 165 ALA A O 1
ATOM 1282 N N . SER A 1 166 ? -2.119 -0.986 -15.498 1.00 69.44 166 SER A N 1
ATOM 1283 C CA . SER A 1 166 ? -1.622 -0.495 -14.201 1.00 69.44 166 SER A CA 1
ATOM 1284 C C . SER A 1 166 ? -1.291 1.001 -14.217 1.00 69.44 166 SER A C 1
ATOM 1286 O O . SER A 1 166 ? -1.421 1.665 -13.184 1.00 69.44 166 SER A O 1
ATOM 1288 N N . LEU A 1 167 ? -0.925 1.550 -15.379 1.00 71.56 167 LEU A N 1
ATOM 1289 C CA . LEU A 1 167 ? -0.667 2.979 -15.583 1.00 71.56 167 LEU A CA 1
ATOM 1290 C C . LEU A 1 167 ? -1.949 3.811 -15.735 1.00 71.56 167 LEU A C 1
ATOM 1292 O O . LEU A 1 167 ? -2.011 4.935 -15.229 1.00 71.56 167 LEU A O 1
ATOM 1296 N N . THR A 1 168 ? -2.964 3.259 -16.406 1.00 69.62 168 THR A N 1
ATOM 1297 C CA . THR A 1 168 ? -4.250 3.926 -16.675 1.00 69.62 168 THR A CA 1
ATOM 1298 C C . THR A 1 168 ? -5.343 3.561 -15.667 1.00 69.62 168 THR A C 1
ATOM 1300 O O . THR A 1 168 ? -6.286 4.328 -15.494 1.00 69.62 168 THR A O 1
ATOM 1303 N N . GLY A 1 169 ? -5.217 2.427 -14.969 1.00 61.78 169 GLY A N 1
ATOM 1304 C CA . GLY A 1 169 ? -6.175 1.946 -13.971 1.00 61.78 169 GLY A CA 1
ATOM 1305 C C . GLY A 1 169 ? -5.723 2.109 -12.514 1.00 61.78 169 GLY A C 1
ATOM 1306 O O . GLY A 1 169 ? -4.561 2.376 -12.204 1.00 61.78 169 GLY A O 1
ATOM 1307 N N . ASP A 1 170 ? -6.663 1.894 -11.591 1.00 52.38 170 ASP A N 1
ATOM 1308 C CA . ASP A 1 170 ? -6.513 2.132 -10.142 1.00 52.38 170 ASP A CA 1
ATOM 1309 C C . ASP A 1 170 ? -6.095 0.887 -9.313 1.00 52.38 170 ASP A C 1
ATOM 1311 O O . ASP A 1 170 ? -6.126 0.912 -8.081 1.00 52.38 170 ASP A O 1
ATOM 1315 N N . GLY A 1 171 ? -5.695 -0.222 -9.947 1.00 50.56 171 GLY A N 1
ATOM 1316 C CA . GLY A 1 171 ? -5.444 -1.506 -9.264 1.00 50.56 171 GLY A CA 1
ATOM 1317 C C . GLY A 1 171 ? -3.977 -1.946 -9.217 1.00 50.56 171 GLY A C 1
ATOM 1318 O O . GLY A 1 171 ? -3.280 -1.810 -10.214 1.00 50.56 171 GLY A O 1
ATOM 1319 N N . GLU A 1 172 ? -3.533 -2.539 -8.091 1.00 52.06 172 GLU A N 1
ATOM 1320 C CA . GLU A 1 172 ? -2.177 -3.105 -7.934 1.00 52.06 172 GLU A CA 1
ATOM 1321 C C . GLU A 1 172 ? -2.019 -4.194 -6.849 1.00 52.06 172 GLU A C 1
ATOM 1323 O O . GLU A 1 172 ? -2.907 -4.381 -6.013 1.00 52.06 172 GLU A O 1
ATOM 1328 N N . ARG A 1 173 ? -0.887 -4.929 -6.879 1.00 47.28 173 ARG A N 1
ATOM 1329 C CA . ARG A 1 173 ? -0.481 -6.038 -5.980 1.00 47.28 173 ARG A CA 1
ATOM 1330 C C . ARG A 1 173 ? 0.884 -5.758 -5.319 1.00 47.28 173 ARG A C 1
ATOM 1332 O O . ARG A 1 173 ? 1.788 -5.219 -5.937 1.00 47.28 173 ARG A O 1
ATOM 1339 N N . GLN A 1 174 ? 1.034 -6.195 -4.069 1.00 37.50 174 GLN A N 1
ATOM 1340 C CA . GLN A 1 174 ? 2.159 -5.902 -3.170 1.00 37.50 174 GLN A CA 1
ATOM 1341 C C . GLN A 1 174 ? 3.488 -6.596 -3.572 1.00 37.50 174 GLN A C 1
ATOM 1343 O O . GLN A 1 174 ? 3.539 -7.825 -3.605 1.00 37.50 174 GLN A O 1
ATOM 1348 N N . GLY A 1 175 ? 4.575 -5.823 -3.761 1.00 43.31 175 GLY A N 1
ATOM 1349 C CA . GLY A 1 175 ? 5.963 -6.312 -3.601 1.00 43.31 175 GLY A CA 1
ATOM 1350 C C . GLY A 1 175 ? 6.949 -6.213 -4.780 1.00 43.31 175 GLY A C 1
ATOM 1351 O O . GLY A 1 175 ? 7.732 -7.145 -4.941 1.00 43.31 175 GLY A O 1
ATOM 1352 N N . ASP A 1 176 ? 6.969 -5.126 -5.567 1.00 47.91 176 ASP A N 1
ATOM 1353 C CA . ASP A 1 176 ? 7.823 -5.023 -6.770 1.00 47.91 176 ASP A CA 1
ATOM 1354 C C . ASP A 1 176 ? 8.323 -3.586 -7.103 1.00 47.91 176 ASP A C 1
ATOM 1356 O O . ASP A 1 176 ? 7.683 -2.631 -6.666 1.00 47.91 176 ASP A O 1
ATOM 1360 N N . PRO A 1 177 ? 9.432 -3.371 -7.852 1.00 48.84 177 PRO A N 1
ATOM 1361 C CA . PRO A 1 177 ? 9.928 -2.043 -8.247 1.00 48.84 177 PRO A CA 1
ATOM 1362 C C . PRO A 1 177 ? 8.957 -1.189 -9.072 1.00 48.84 177 PRO A C 1
ATOM 1364 O O . PRO A 1 177 ? 9.023 0.036 -8.975 1.00 48.84 177 PRO A O 1
ATOM 1367 N N . PHE A 1 178 ? 8.034 -1.806 -9.818 1.00 53.56 178 PHE A N 1
ATOM 1368 C CA . PHE A 1 178 ? 6.955 -1.109 -10.532 1.00 53.56 178 PHE A CA 1
ATOM 1369 C C . PHE A 1 178 ? 5.656 -0.991 -9.726 1.00 53.56 178 PHE A C 1
ATOM 1371 O O . PHE A 1 178 ? 4.630 -0.622 -10.277 1.00 53.56 178 PHE A O 1
ATOM 1378 N N . ASN A 1 179 ? 5.693 -1.281 -8.423 1.00 61.44 179 ASN A N 1
ATOM 1379 C CA . ASN A 1 179 ? 4.547 -1.138 -7.536 1.00 61.44 179 ASN A CA 1
ATOM 1380 C C . ASN A 1 179 ? 4.322 0.350 -7.210 1.00 61.44 179 ASN A C 1
ATOM 1382 O O . ASN A 1 179 ? 5.075 0.967 -6.442 1.00 61.44 179 ASN A O 1
ATOM 1386 N N . PHE A 1 180 ? 3.268 0.927 -7.771 1.00 58.16 180 PHE A N 1
ATOM 1387 C CA . PHE A 1 180 ? 2.727 2.231 -7.401 1.00 58.16 180 PHE A CA 1
ATOM 1388 C C . PHE A 1 180 ? 2.148 2.243 -5.971 1.00 58.16 180 PHE A C 1
ATOM 1390 O O . PHE A 1 180 ? 1.867 3.310 -5.442 1.00 58.16 180 PHE A O 1
ATOM 1397 N N . GLY A 1 181 ? 2.083 1.118 -5.260 1.00 57.19 181 GLY A N 1
ATOM 1398 C CA . GLY A 1 181 ? 1.886 1.073 -3.808 1.00 57.19 181 GLY A CA 1
ATOM 1399 C C . GLY A 1 181 ? 0.727 0.178 -3.387 1.00 57.19 181 GLY A C 1
ATOM 1400 O O . GLY A 1 181 ? 0.170 -0.582 -4.169 1.00 57.19 181 GLY A O 1
ATOM 1401 N N . GLU A 1 182 ? 0.362 0.213 -2.103 1.00 62.25 182 GLU A N 1
ATOM 1402 C CA . GLU A 1 182 ? -0.794 -0.556 -1.627 1.00 62.25 182 GLU A CA 1
ATOM 1403 C C . GLU A 1 182 ? -2.109 0.108 -2.077 1.00 62.25 182 GLU A C 1
ATOM 1405 O O . GLU A 1 182 ? -2.310 1.310 -1.900 1.00 62.25 182 GLU A O 1
ATOM 1410 N N . ASN A 1 183 ? -3.043 -0.682 -2.615 1.00 65.62 183 ASN A N 1
ATOM 1411 C CA . ASN A 1 183 ? -4.405 -0.215 -2.875 1.00 65.62 183 ASN A CA 1
ATOM 1412 C C . ASN A 1 183 ? -5.136 0.021 -1.529 1.00 65.62 183 ASN A C 1
ATOM 1414 O O . ASN A 1 183 ? -5.001 -0.812 -0.622 1.00 65.62 183 ASN A O 1
ATOM 1418 N N . PRO A 1 184 ? -5.946 1.091 -1.385 1.00 63.38 184 PRO A N 1
ATOM 1419 C CA . PRO A 1 184 ? -6.803 1.324 -0.223 1.00 63.38 184 PRO A CA 1
ATOM 1420 C C . PRO A 1 184 ? -7.559 0.086 0.287 1.00 63.38 184 PRO A C 1
ATOM 1422 O O . PRO A 1 184 ? -7.668 -0.104 1.496 1.00 63.38 184 PRO A O 1
ATOM 1425 N N . GLU A 1 185 ? -8.052 -0.785 -0.598 1.00 67.69 185 GLU A N 1
ATOM 1426 C CA . GLU A 1 185 ? -8.762 -2.011 -0.196 1.00 67.69 185 GLU A CA 1
ATOM 1427 C C . GLU A 1 185 ? -7.838 -3.078 0.410 1.00 67.69 185 GLU A C 1
ATOM 1429 O O . GLU A 1 185 ? -8.204 -3.768 1.367 1.00 67.69 185 GLU A O 1
ATOM 1434 N N . GLN A 1 186 ? -6.620 -3.215 -0.120 1.00 66.75 186 GLN A N 1
ATOM 1435 C CA . GLN A 1 186 ? -5.619 -4.140 0.415 1.00 66.75 186 GLN A CA 1
ATOM 1436 C C . GLN A 1 186 ? -5.098 -3.658 1.766 1.00 66.75 186 GLN A C 1
ATOM 1438 O O . GLN A 1 186 ? -4.989 -4.462 2.697 1.00 66.75 186 GLN A O 1
ATOM 1443 N N . TYR A 1 187 ? -4.871 -2.347 1.895 1.00 71.38 187 TYR A N 1
ATOM 1444 C CA . TYR A 1 187 ? -4.571 -1.709 3.171 1.00 71.38 187 TYR A CA 1
ATOM 1445 C C . TYR A 1 187 ? -5.680 -2.013 4.184 1.00 71.38 187 TYR A C 1
ATOM 1447 O O . TYR A 1 187 ? -5.405 -2.587 5.235 1.00 71.38 187 TYR A O 1
ATOM 1455 N N . GLN A 1 188 ? -6.952 -1.778 3.832 1.00 69.19 188 GLN A N 1
ATOM 1456 C CA . GLN A 1 188 ? -8.086 -2.096 4.707 1.00 69.19 188 GLN A CA 1
ATOM 1457 C C . GLN A 1 188 ? -8.081 -3.556 5.169 1.00 69.19 188 GLN A C 1
ATOM 1459 O O . GLN A 1 188 ? -8.185 -3.805 6.367 1.00 69.19 188 GLN A O 1
ATOM 1464 N N . ARG A 1 189 ? -7.922 -4.532 4.265 1.00 71.00 189 ARG A N 1
ATOM 1465 C CA . ARG A 1 189 ? -7.913 -5.958 4.645 1.00 71.00 189 ARG A CA 1
ATOM 1466 C C . ARG A 1 189 ? -6.779 -6.293 5.610 1.00 71.00 189 ARG A C 1
ATOM 1468 O O . ARG A 1 189 ? -7.020 -6.945 6.625 1.00 71.00 189 ARG A O 1
ATOM 1475 N N . ARG A 1 190 ? -5.563 -5.821 5.330 1.00 71.56 190 ARG A N 1
ATOM 1476 C CA . ARG A 1 190 ? -4.384 -6.081 6.166 1.00 71.56 190 ARG A CA 1
ATOM 1477 C C . ARG A 1 190 ? -4.513 -5.422 7.537 1.00 71.56 190 ARG A C 1
ATOM 1479 O O . ARG A 1 190 ? -4.305 -6.084 8.551 1.00 71.56 190 ARG A O 1
ATOM 1486 N N . THR A 1 191 ? -4.894 -4.145 7.579 1.00 71.12 191 THR A N 1
ATOM 1487 C CA . THR A 1 191 ? -5.036 -3.407 8.840 1.00 71.12 191 THR A CA 1
ATOM 1488 C C . THR A 1 191 ? -6.234 -3.892 9.654 1.00 71.12 191 THR A C 1
ATOM 1490 O O . THR A 1 191 ? -6.202 -3.819 10.878 1.00 71.12 191 THR A O 1
ATOM 1493 N N . ASN A 1 192 ? -7.291 -4.408 9.019 1.00 70.56 192 ASN A N 1
ATOM 1494 C CA . ASN A 1 192 ? -8.416 -5.020 9.730 1.00 70.56 192 ASN A CA 1
ATOM 1495 C C . ASN A 1 192 ? -8.005 -6.330 10.408 1.00 70.56 192 ASN A C 1
ATOM 1497 O O . ASN A 1 192 ? -8.389 -6.560 11.550 1.00 70.56 192 ASN A O 1
ATOM 1501 N N . LEU A 1 193 ? -7.173 -7.148 9.759 1.00 67.56 193 LEU A N 1
ATOM 1502 C CA . LEU A 1 193 ? -6.723 -8.424 10.321 1.00 67.56 193 LEU A CA 1
ATOM 1503 C C . LEU A 1 193 ? -5.832 -8.227 11.558 1.00 67.56 193 LEU A C 1
ATOM 1505 O O . LEU A 1 193 ? -6.029 -8.880 12.581 1.00 67.56 193 LEU A O 1
ATOM 1509 N N . THR A 1 194 ? -4.898 -7.273 11.498 1.00 69.69 194 THR A N 1
ATOM 1510 C CA . THR A 1 194 ? -4.050 -6.921 12.649 1.00 69.69 194 THR A CA 1
ATOM 1511 C C . THR A 1 194 ? -4.843 -6.275 13.786 1.00 69.69 194 THR A C 1
ATOM 1513 O O . THR A 1 194 ? -4.544 -6.516 14.953 1.00 69.69 194 THR A O 1
ATOM 1516 N N . ASP A 1 195 ? -5.872 -5.485 13.464 1.00 69.81 195 ASP A N 1
ATOM 1517 C CA . ASP A 1 195 ? -6.744 -4.851 14.461 1.00 69.81 195 ASP A CA 1
ATOM 1518 C C . ASP A 1 195 ? -7.639 -5.842 15.196 1.00 69.81 195 ASP A C 1
ATOM 1520 O O . ASP A 1 195 ? -7.920 -5.658 16.377 1.00 69.81 195 ASP A O 1
ATOM 1524 N N . VAL A 1 196 ? -8.139 -6.860 14.495 1.00 73.38 196 VAL A N 1
ATOM 1525 C CA . VAL A 1 196 ? -8.922 -7.930 15.119 1.00 73.38 196 VAL A CA 1
ATOM 1526 C C . VAL A 1 196 ? -8.043 -8.660 16.132 1.00 73.38 196 VAL A C 1
ATOM 1528 O O . VAL A 1 196 ? -8.449 -8.824 17.279 1.00 73.38 196 VAL A O 1
ATOM 1531 N N . GLY A 1 197 ? -6.805 -8.998 15.754 1.00 67.94 197 GLY A N 1
ATOM 1532 C CA . GLY A 1 197 ? -5.844 -9.636 16.655 1.00 67.94 197 GLY A CA 1
ATOM 1533 C C . GLY A 1 197 ? -5.539 -8.808 17.910 1.00 67.94 197 GLY A C 1
ATOM 1534 O O . GLY A 1 197 ? -5.652 -9.323 19.021 1.00 67.94 197 GLY A O 1
ATOM 1535 N N . SER A 1 198 ? -5.208 -7.519 17.763 1.00 66.56 198 SER A N 1
ATOM 1536 C CA . SER A 1 198 ? -4.872 -6.659 18.912 1.00 66.56 198 SER A CA 1
ATOM 1537 C C . SER A 1 198 ? -6.047 -6.453 19.870 1.00 66.56 198 SER A C 1
ATOM 1539 O O . SER A 1 198 ? -5.853 -6.356 21.080 1.00 66.56 198 SER A O 1
ATOM 1541 N N . LYS A 1 199 ? -7.279 -6.450 19.356 1.00 70.81 199 LYS A N 1
ATOM 1542 C CA . LYS A 1 199 ? -8.478 -6.313 20.186 1.00 70.81 199 LYS A CA 1
ATOM 1543 C C . LYS A 1 199 ? -8.866 -7.591 20.897 1.00 70.81 199 LYS A C 1
ATOM 1545 O O . LYS A 1 199 ? -9.402 -7.485 21.990 1.00 70.81 199 LYS A O 1
ATOM 1550 N N . ILE A 1 200 ? -8.588 -8.766 20.331 1.00 72.81 200 ILE A N 1
ATOM 1551 C CA . ILE A 1 200 ? -8.811 -10.035 21.037 1.00 72.81 200 ILE A CA 1
ATOM 1552 C C . ILE A 1 200 ? -7.935 -10.045 22.290 1.00 72.81 200 ILE A C 1
ATOM 1554 O O . ILE A 1 200 ? -8.428 -10.299 23.383 1.00 72.81 200 ILE A O 1
ATOM 1558 N N . VAL A 1 201 ? -6.661 -9.665 22.148 1.00 70.12 201 VAL A N 1
ATOM 1559 C CA . VAL A 1 201 ? -5.742 -9.521 23.285 1.00 70.12 201 VAL A CA 1
ATOM 1560 C C . VAL A 1 201 ? -6.281 -8.505 24.293 1.00 70.12 201 VAL A C 1
ATOM 1562 O O . VAL A 1 201 ? -6.332 -8.795 25.484 1.00 70.12 201 VAL A O 1
ATOM 1565 N N . MET A 1 202 ? -6.752 -7.345 23.828 1.00 69.56 202 MET A N 1
ATOM 1566 C CA . MET A 1 202 ? -7.273 -6.311 24.723 1.00 69.56 202 MET A CA 1
ATOM 1567 C C . MET A 1 202 ? -8.568 -6.731 25.430 1.00 69.56 202 MET A C 1
ATOM 1569 O O . MET A 1 202 ? -8.737 -6.440 26.607 1.00 69.56 202 MET A O 1
ATOM 1573 N N . ALA A 1 203 ? -9.454 -7.465 24.760 1.00 69.81 203 ALA A N 1
ATOM 1574 C CA . ALA A 1 203 ? -10.670 -8.015 25.350 1.00 69.81 203 ALA A CA 1
ATOM 1575 C C . ALA A 1 203 ? -10.362 -9.057 26.432 1.00 69.81 203 ALA A C 1
ATOM 1577 O O . ALA A 1 203 ? -11.030 -9.073 27.458 1.00 69.81 203 ALA A O 1
ATOM 1578 N N . VAL A 1 204 ? -9.323 -9.877 26.244 1.00 68.06 204 VAL A N 1
ATOM 1579 C CA . VAL A 1 204 ? -8.859 -10.826 27.269 1.00 68.06 204 VAL A CA 1
ATOM 1580 C C . VAL A 1 204 ? -8.269 -10.087 28.472 1.00 68.06 204 VAL A C 1
ATOM 1582 O O . VAL A 1 204 ? -8.618 -10.403 29.604 1.00 68.06 204 VAL A O 1
ATOM 1585 N N . VAL A 1 205 ? -7.430 -9.070 28.245 1.00 69.19 205 VAL A N 1
ATOM 1586 C CA . VAL A 1 205 ? -6.832 -8.259 29.322 1.00 69.19 205 VAL A CA 1
ATOM 1587 C C . VAL A 1 205 ? -7.921 -7.530 30.115 1.00 69.19 205 VAL A C 1
ATOM 1589 O O . VAL A 1 205 ? -8.004 -7.690 31.328 1.00 69.19 205 VAL A O 1
ATOM 1592 N N . PHE A 1 206 ? -8.805 -6.785 29.451 1.00 66.56 206 PHE A N 1
ATOM 1593 C CA . PHE A 1 206 ? -9.889 -6.069 30.131 1.00 66.56 206 PHE A CA 1
ATOM 1594 C C . PHE A 1 206 ? -10.948 -6.999 30.725 1.00 66.56 206 PHE A C 1
ATOM 1596 O O . PHE A 1 206 ? -11.531 -6.661 31.749 1.00 66.56 206 PHE A O 1
ATOM 1603 N N . GLY A 1 207 ? -11.186 -8.163 30.118 1.00 65.31 207 GLY A N 1
ATOM 1604 C CA . GLY A 1 207 ? -12.077 -9.183 30.661 1.00 65.31 207 GLY A CA 1
ATOM 1605 C C . GLY A 1 207 ? -11.520 -9.839 31.922 1.00 65.31 207 GLY A C 1
ATOM 1606 O O . GLY A 1 207 ? -12.293 -10.161 32.809 1.00 65.31 207 GLY A O 1
ATOM 1607 N N . TYR A 1 208 ? -10.199 -10.000 32.034 1.00 67.12 208 TYR A N 1
ATOM 1608 C CA . TYR A 1 208 ? -9.556 -10.537 33.234 1.00 67.12 208 TYR A CA 1
ATOM 1609 C C . TYR A 1 208 ? -9.471 -9.485 34.350 1.00 67.12 208 TYR A C 1
ATOM 1611 O O . TYR A 1 208 ? -9.994 -9.696 35.438 1.00 67.12 208 TYR A O 1
ATOM 1619 N N . PHE A 1 209 ? -8.893 -8.313 34.065 1.00 64.44 209 PHE A N 1
ATOM 1620 C CA . PHE A 1 209 ? -8.702 -7.254 35.067 1.00 64.44 209 PHE A CA 1
ATOM 1621 C C . PHE A 1 209 ? -9.987 -6.501 35.429 1.00 64.44 209 PHE A C 1
ATOM 1623 O O . PHE A 1 209 ? -10.062 -5.898 36.495 1.00 64.44 209 PHE A O 1
ATOM 1630 N N . GLY A 1 210 ? -11.005 -6.528 34.565 1.00 60.66 210 GLY A N 1
ATOM 1631 C CA . GLY A 1 210 ? -12.301 -5.924 34.864 1.00 60.66 210 GLY A CA 1
ATOM 1632 C C . GLY A 1 210 ? -13.038 -6.642 35.995 1.00 60.66 210 GLY A C 1
ATOM 1633 O O . GLY A 1 210 ? -13.739 -5.994 36.759 1.00 60.66 210 GLY A O 1
ATOM 1634 N N . VAL A 1 211 ? -12.858 -7.958 36.142 1.00 57.28 211 VAL A N 1
ATOM 1635 C CA . VAL A 1 211 ? -13.570 -8.767 37.150 1.00 57.28 211 VAL A CA 1
ATOM 1636 C C . VAL A 1 211 ? -13.129 -8.425 38.566 1.00 57.28 211 VAL A C 1
ATOM 1638 O O . VAL A 1 211 ? -13.972 -8.330 39.453 1.00 57.28 211 VAL A O 1
ATOM 1641 N N . ASP A 1 212 ? -11.836 -8.177 38.755 1.00 54.78 212 ASP A N 1
ATOM 1642 C CA . ASP A 1 212 ? -11.263 -7.897 40.073 1.00 54.78 212 ASP A CA 1
ATOM 1643 C C . ASP A 1 212 ? -11.574 -6.471 40.571 1.00 54.78 212 ASP A C 1
ATOM 1645 O O . ASP A 1 212 ? -11.492 -6.213 41.769 1.00 54.78 212 ASP A O 1
ATOM 1649 N N . MET A 1 213 ? -11.963 -5.545 39.681 1.00 52.75 213 MET A N 1
ATOM 1650 C CA . MET A 1 213 ? -12.228 -4.134 40.018 1.00 52.75 213 MET A CA 1
ATOM 1651 C C . MET A 1 213 ? -13.701 -3.797 40.298 1.00 52.75 213 MET A C 1
ATOM 1653 O O . MET A 1 213 ? -13.975 -2.700 40.756 1.00 52.75 213 MET A O 1
ATOM 1657 N N . ILE A 1 214 ? -14.658 -4.690 40.018 1.00 54.06 214 ILE A N 1
ATOM 1658 C CA . ILE A 1 214 ? -16.110 -4.402 40.135 1.00 54.06 214 ILE A CA 1
ATOM 1659 C C . ILE A 1 214 ? -16.664 -4.778 41.527 1.00 54.06 214 ILE A C 1
ATOM 1661 O O . ILE A 1 214 ? -17.869 -4.727 41.764 1.00 54.06 214 ILE A O 1
ATOM 1665 N N . ALA A 1 215 ? -15.803 -5.192 42.460 1.00 53.56 215 ALA A N 1
ATOM 1666 C CA . ALA A 1 215 ? -16.247 -5.844 43.686 1.00 53.56 215 ALA A CA 1
ATOM 1667 C C . ALA A 1 215 ? -17.117 -4.957 44.598 1.00 53.56 215 ALA A C 1
ATOM 1669 O O . ALA A 1 215 ? -18.010 -5.514 45.225 1.00 53.56 215 ALA A O 1
ATOM 1670 N N . ASP A 1 216 ? -16.973 -3.624 44.611 1.00 54.19 216 ASP A N 1
ATOM 1671 C CA . ASP A 1 216 ? -17.807 -2.740 45.438 1.00 54.19 216 ASP A CA 1
ATOM 1672 C C . ASP A 1 216 ? -17.941 -1.323 44.824 1.00 54.19 216 ASP A C 1
ATOM 1674 O O . ASP A 1 216 ? -16.950 -0.746 44.416 1.00 54.19 216 ASP A O 1
ATOM 1678 N N . PHE A 1 217 ? -19.157 -0.744 44.827 1.00 53.25 217 PHE A N 1
ATOM 1679 C CA . PHE A 1 217 ? -19.586 0.612 44.372 1.00 53.25 217 PHE A CA 1
ATOM 1680 C C . PHE A 1 217 ? -20.150 0.813 42.939 1.00 53.25 217 PHE A C 1
ATOM 1682 O O . PHE A 1 217 ? -19.549 0.520 41.911 1.00 53.25 217 PHE A O 1
ATOM 1689 N N . HIS A 1 218 ? -21.321 1.472 42.872 1.00 64.06 218 HIS A N 1
ATOM 1690 C CA . HIS A 1 218 ? -22.110 1.736 41.651 1.00 64.06 218 HIS A CA 1
ATOM 1691 C C . HIS A 1 218 ? -21.466 2.685 40.618 1.00 64.06 218 HIS A C 1
ATOM 1693 O O . HIS A 1 218 ? -21.814 2.626 39.439 1.00 64.06 218 HIS A O 1
ATOM 1699 N N . PHE A 1 219 ? -20.564 3.583 41.029 1.00 68.56 219 PHE A N 1
ATOM 1700 C CA . PHE A 1 219 ? -19.922 4.544 40.115 1.00 68.56 219 PHE A CA 1
ATOM 1701 C C . PHE A 1 219 ? -18.700 3.964 39.386 1.00 68.56 219 PHE A C 1
ATOM 1703 O O . PHE A 1 219 ? -18.305 4.494 38.345 1.00 68.56 219 PHE A O 1
ATOM 1710 N N . GLU A 1 220 ? -18.121 2.875 39.896 1.00 72.81 220 GLU A N 1
ATOM 1711 C CA . GLU A 1 220 ? -16.869 2.312 39.383 1.00 72.81 220 GLU A CA 1
ATOM 1712 C C . GLU A 1 220 ? -17.059 1.642 38.019 1.00 72.81 220 GLU A C 1
ATOM 1714 O O . GLU A 1 220 ? -16.282 1.890 37.101 1.00 72.81 220 GLU A O 1
ATOM 1719 N N . GLU A 1 221 ? -18.153 0.898 37.821 1.00 72.69 221 GLU A N 1
ATOM 1720 C CA . GLU A 1 221 ? -18.486 0.272 36.531 1.00 72.69 221 GLU A CA 1
ATOM 1721 C C . GLU A 1 221 ? -18.719 1.322 35.428 1.00 72.69 221 GLU A C 1
ATOM 1723 O O . GLU A 1 221 ? -18.263 1.156 34.293 1.00 72.69 221 GLU A O 1
ATOM 1728 N N . LEU A 1 222 ? -19.401 2.428 35.753 1.00 78.31 222 LEU A N 1
ATOM 1729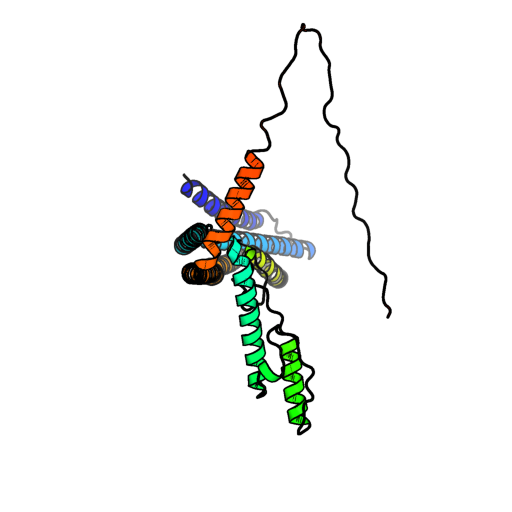 C CA . LEU A 1 222 ? -19.633 3.519 34.805 1.00 78.31 222 LEU A CA 1
ATOM 1730 C C . LEU A 1 222 ? -18.313 4.199 34.426 1.00 78.31 222 LEU A C 1
ATOM 1732 O O . LEU A 1 222 ? -18.040 4.388 33.239 1.00 78.31 222 LEU A O 1
ATOM 1736 N N . ALA A 1 223 ? -17.488 4.537 35.423 1.00 80.31 223 ALA A N 1
ATOM 1737 C CA . ALA A 1 223 ? -16.177 5.140 35.208 1.00 80.31 223 ALA A CA 1
ATOM 1738 C C . ALA A 1 223 ? -15.261 4.213 34.392 1.00 80.31 223 ALA A C 1
ATOM 1740 O O . ALA A 1 223 ? -14.588 4.668 33.466 1.00 80.31 223 ALA A O 1
ATOM 1741 N N . TRP A 1 224 ? -15.295 2.908 34.668 1.00 79.62 224 TRP A N 1
ATOM 1742 C CA . TRP A 1 224 ? -14.522 1.898 33.953 1.00 79.62 224 TRP A CA 1
ATOM 1743 C C . TRP A 1 224 ? -14.950 1.755 32.493 1.00 79.62 224 TRP A C 1
ATOM 1745 O O . TRP A 1 224 ? -14.110 1.799 31.592 1.00 79.62 224 TRP A O 1
ATOM 1755 N N . ARG A 1 225 ? -16.257 1.654 32.219 1.00 78.81 225 ARG A N 1
ATOM 1756 C CA . ARG A 1 225 ? -16.776 1.590 30.843 1.00 78.81 225 ARG A CA 1
ATOM 1757 C C . ARG A 1 225 ? -16.500 2.879 30.074 1.00 78.81 225 ARG A C 1
ATOM 1759 O O . ARG A 1 225 ? -16.144 2.811 28.898 1.00 78.81 225 ARG A O 1
ATOM 1766 N N . ALA A 1 226 ? -16.608 4.037 30.724 1.00 83.44 226 ALA A N 1
ATOM 1767 C CA . ALA A 1 226 ? -16.251 5.318 30.123 1.00 83.44 226 ALA A CA 1
ATOM 1768 C C . ALA A 1 226 ? -14.755 5.381 29.773 1.00 83.44 226 ALA A C 1
ATOM 1770 O O . ALA A 1 226 ? -14.405 5.755 28.652 1.00 83.44 226 ALA A O 1
ATOM 1771 N N . LEU A 1 227 ? -13.877 4.948 30.685 1.00 85.38 227 LEU A N 1
ATOM 1772 C CA . LEU A 1 227 ? -12.436 4.857 30.444 1.00 85.38 227 LEU A CA 1
ATOM 1773 C C . LEU A 1 227 ? -12.117 3.890 29.296 1.00 85.38 227 LEU A C 1
ATOM 1775 O O . LEU A 1 227 ? -11.331 4.218 28.408 1.00 85.38 227 LEU A O 1
ATOM 1779 N N . TYR A 1 228 ? -12.764 2.725 29.270 1.00 81.94 228 TYR A N 1
ATOM 1780 C CA . TYR A 1 228 ? -12.602 1.732 28.213 1.00 81.94 228 TYR A CA 1
ATOM 1781 C C . TYR A 1 228 ? -12.972 2.300 26.836 1.00 81.94 228 TYR A C 1
ATOM 1783 O O . TYR A 1 228 ? -12.193 2.199 25.885 1.00 81.94 228 TYR A O 1
ATOM 1791 N N . VAL A 1 229 ? -14.125 2.968 26.733 1.00 84.69 229 VAL A N 1
ATOM 1792 C CA . VAL A 1 229 ? -14.554 3.645 25.501 1.00 84.69 229 VAL A CA 1
ATOM 1793 C C . VAL A 1 229 ? -13.577 4.754 25.109 1.00 84.69 229 VAL A C 1
ATOM 1795 O O . VAL A 1 229 ? -13.233 4.859 23.932 1.00 84.69 229 VAL A O 1
ATOM 1798 N N . ALA A 1 230 ? -13.082 5.548 26.063 1.00 87.25 230 ALA A N 1
ATOM 1799 C CA . ALA A 1 230 ? -12.104 6.602 25.792 1.00 87.25 230 ALA A CA 1
ATOM 1800 C C . ALA A 1 230 ? -10.794 6.039 25.213 1.00 87.25 230 ALA A C 1
ATOM 1802 O O . ALA A 1 230 ? -10.271 6.570 24.232 1.00 87.25 230 ALA A O 1
ATOM 1803 N N . ILE A 1 231 ? -10.299 4.925 25.761 1.00 87.56 231 ILE A N 1
ATOM 1804 C CA . ILE A 1 231 ? -9.110 4.226 25.256 1.00 87.56 231 ILE A CA 1
ATOM 1805 C C . ILE A 1 231 ? -9.359 3.683 23.842 1.00 87.56 231 ILE A C 1
ATOM 1807 O O . ILE A 1 231 ? -8.535 3.886 22.947 1.00 87.56 231 ILE A O 1
ATOM 1811 N N . LEU A 1 232 ? -10.503 3.033 23.604 1.00 85.44 232 LEU A N 1
ATOM 1812 C CA . LEU A 1 232 ? -10.875 2.548 22.270 1.00 85.44 232 LEU A CA 1
ATOM 1813 C C . LEU A 1 232 ? -10.963 3.687 21.250 1.00 85.44 232 LEU A C 1
ATOM 1815 O O . LEU A 1 232 ? -10.504 3.543 20.116 1.00 85.44 232 LEU A O 1
ATOM 1819 N N . LEU A 1 233 ? -11.510 4.830 21.655 1.00 87.25 233 LEU A N 1
ATOM 1820 C CA . LEU A 1 233 ? -11.622 6.011 20.813 1.00 87.25 233 LEU A CA 1
ATOM 1821 C C . LEU A 1 233 ? -10.242 6.606 20.500 1.00 87.25 233 LEU A C 1
ATOM 1823 O O . LEU A 1 233 ? -9.981 6.938 19.345 1.00 87.25 233 LEU A O 1
ATOM 1827 N N . ALA A 1 234 ? -9.325 6.650 21.472 1.00 88.62 234 ALA A N 1
ATOM 1828 C CA . ALA A 1 234 ? -7.939 7.063 21.248 1.00 88.62 234 ALA A CA 1
ATOM 1829 C C . ALA A 1 234 ? -7.226 6.160 20.221 1.00 88.62 234 ALA A C 1
ATOM 1831 O O . ALA A 1 234 ? -6.601 6.660 19.281 1.00 88.62 234 ALA A O 1
ATOM 1832 N N . PHE A 1 235 ? -7.381 4.835 20.329 1.00 87.00 235 PHE A N 1
ATOM 1833 C CA . PHE A 1 235 ? -6.863 3.897 19.325 1.00 87.00 235 PHE A CA 1
ATOM 1834 C C . PHE A 1 235 ? -7.507 4.096 17.949 1.00 87.00 235 PHE A C 1
ATOM 1836 O O . PHE A 1 235 ? -6.819 4.057 16.924 1.00 87.00 235 PHE A O 1
ATOM 1843 N N . GLY A 1 236 ? -8.813 4.349 17.918 1.00 86.19 236 GLY A N 1
ATOM 1844 C CA . GLY A 1 236 ? -9.544 4.661 16.701 1.00 86.19 236 GLY A CA 1
ATOM 1845 C C . GLY A 1 236 ? -9.027 5.922 16.003 1.00 86.19 236 GLY A C 1
ATOM 1846 O O . GLY A 1 236 ? -8.808 5.904 14.791 1.00 86.19 236 GLY A O 1
ATOM 1847 N N . ILE A 1 237 ? -8.758 6.994 16.757 1.00 89.50 237 ILE A N 1
ATOM 1848 C CA . ILE A 1 237 ? -8.171 8.241 16.236 1.00 89.50 237 ILE A CA 1
ATOM 1849 C C . ILE A 1 237 ? -6.767 7.989 15.681 1.00 89.50 237 ILE A C 1
ATOM 1851 O O . ILE A 1 237 ? -6.457 8.428 14.573 1.00 89.50 237 ILE A O 1
ATOM 1855 N N . ALA A 1 238 ? -5.922 7.250 16.405 1.00 88.62 238 ALA A N 1
ATOM 1856 C CA . ALA A 1 238 ? -4.586 6.908 15.923 1.00 88.62 238 ALA A CA 1
ATOM 1857 C C . ALA A 1 238 ? -4.645 6.157 14.579 1.00 88.62 238 ALA A C 1
ATOM 1859 O O . ALA A 1 238 ? -3.857 6.430 13.667 1.00 88.62 238 ALA A O 1
ATOM 1860 N N . LYS A 1 239 ? -5.619 5.252 14.417 1.00 86.31 239 LYS A N 1
ATOM 1861 C CA . LYS A 1 239 ? -5.849 4.547 13.153 1.00 86.31 239 LYS A CA 1
ATOM 1862 C C . LYS A 1 239 ? -6.376 5.468 12.052 1.00 86.31 239 LYS A C 1
ATOM 1864 O O . LYS A 1 239 ? -5.920 5.353 10.913 1.00 86.31 239 LYS A O 1
ATOM 1869 N N . LEU A 1 240 ? -7.272 6.400 12.375 1.00 88.81 240 LEU A N 1
ATOM 1870 C CA . LEU A 1 240 ? -7.751 7.419 11.438 1.00 88.81 240 LEU A CA 1
ATOM 1871 C C . LEU A 1 240 ? -6.587 8.235 10.866 1.00 88.81 240 LEU A C 1
ATOM 1873 O O . LEU A 1 240 ? -6.478 8.361 9.648 1.00 88.81 240 LEU A O 1
ATOM 1877 N N . LEU A 1 241 ? -5.690 8.726 11.727 1.00 89.69 241 LEU A N 1
ATOM 1878 C CA . LEU A 1 241 ? -4.514 9.497 11.313 1.00 89.69 241 LEU A CA 1
ATOM 1879 C C . LEU A 1 241 ? -3.568 8.670 10.442 1.00 89.69 241 LEU A C 1
ATOM 1881 O O . LEU A 1 241 ? -3.139 9.133 9.389 1.00 89.69 241 LEU A O 1
ATOM 1885 N N . ARG A 1 242 ? -3.283 7.424 10.837 1.00 87.56 242 ARG A N 1
ATOM 1886 C CA . ARG A 1 242 ? -2.424 6.528 10.050 1.00 87.56 242 ARG A CA 1
ATOM 1887 C C . ARG A 1 242 ? -2.998 6.267 8.655 1.00 87.56 242 ARG A C 1
ATOM 1889 O O . ARG A 1 242 ? -2.252 6.259 7.682 1.00 87.56 242 ARG A O 1
ATOM 1896 N N . SER A 1 243 ? -4.311 6.083 8.562 1.00 86.81 243 SER A N 1
ATOM 1897 C CA . SER A 1 243 ? -5.009 5.833 7.295 1.00 86.81 243 SER A CA 1
ATOM 1898 C C . SER A 1 243 ? -5.054 7.076 6.409 1.00 86.81 243 SER A C 1
ATOM 1900 O O . SER A 1 243 ? -4.901 6.980 5.195 1.00 86.81 243 SER A O 1
ATOM 1902 N N . TYR A 1 244 ? -5.223 8.249 7.020 1.00 89.38 244 TYR A N 1
ATOM 1903 C CA . TYR A 1 244 ? -5.140 9.532 6.332 1.00 89.38 244 TYR A CA 1
ATOM 1904 C C . TYR A 1 244 ? -3.740 9.774 5.748 1.00 89.38 244 TYR A C 1
ATOM 1906 O O . TYR A 1 244 ? -3.616 10.052 4.557 1.00 89.38 244 TYR A O 1
ATOM 1914 N N . LEU A 1 245 ? -2.686 9.603 6.555 1.00 87.94 245 LEU A N 1
ATOM 1915 C CA . LEU A 1 245 ? -1.298 9.765 6.104 1.00 87.94 245 LEU A CA 1
ATOM 1916 C C . LEU A 1 245 ? -0.946 8.769 4.998 1.00 87.94 245 LEU A C 1
ATOM 1918 O O . LEU A 1 245 ? -0.350 9.141 3.995 1.00 87.94 245 LEU A O 1
ATOM 1922 N N . PHE A 1 246 ? -1.391 7.518 5.125 1.00 88.25 246 PHE A N 1
ATOM 1923 C CA . PHE A 1 246 ? -1.226 6.523 4.069 1.00 88.25 246 PHE A CA 1
ATOM 1924 C C . PHE A 1 246 ? -1.810 6.992 2.725 1.00 88.25 246 PHE A C 1
ATOM 1926 O O . PHE A 1 246 ? -1.175 6.821 1.685 1.00 88.25 246 PHE A O 1
ATOM 1933 N N . MET A 1 247 ? -2.994 7.610 2.736 1.00 87.25 247 MET A N 1
ATOM 1934 C CA . MET A 1 247 ? -3.617 8.127 1.517 1.00 87.25 247 MET A CA 1
ATOM 1935 C C . MET A 1 247 ? -2.854 9.313 0.917 1.00 87.25 247 MET A C 1
ATOM 1937 O O . MET A 1 247 ? -2.636 9.349 -0.294 1.00 87.25 247 MET A O 1
ATOM 1941 N N . VAL A 1 248 ? -2.463 10.282 1.748 1.00 86.44 248 VAL A N 1
ATOM 1942 C CA . VAL A 1 248 ? -1.842 11.535 1.288 1.00 86.44 248 VAL A CA 1
ATOM 1943 C C . VAL A 1 248 ? -0.384 11.350 0.881 1.00 86.44 248 VAL A C 1
ATOM 1945 O O . VAL A 1 248 ? 0.057 11.997 -0.065 1.00 86.44 248 VAL A O 1
ATOM 1948 N N . ASP A 1 249 ? 0.350 10.466 1.550 1.00 86.38 249 ASP A N 1
ATOM 1949 C CA . ASP A 1 249 ? 1.779 10.286 1.303 1.00 86.38 249 ASP A CA 1
ATOM 1950 C C . ASP A 1 249 ? 2.035 9.075 0.406 1.00 86.38 249 ASP A C 1
ATOM 1952 O O . ASP A 1 249 ? 2.529 9.215 -0.714 1.00 86.38 249 ASP A O 1
ATOM 1956 N N . THR A 1 250 ? 1.661 7.879 0.867 1.00 83.06 250 THR A N 1
ATOM 1957 C CA . THR A 1 250 ? 2.000 6.624 0.184 1.00 83.06 250 THR A CA 1
ATOM 1958 C C . THR A 1 250 ? 1.204 6.453 -1.103 1.00 83.06 250 THR A C 1
ATOM 1960 O O . THR A 1 250 ? 1.787 6.257 -2.169 1.00 83.06 250 THR A O 1
ATOM 1963 N N . TYR A 1 251 ? -0.124 6.540 -1.022 1.00 82.31 251 TYR A N 1
ATOM 1964 C CA . TYR A 1 251 ? -0.982 6.296 -2.178 1.00 82.31 251 TYR A CA 1
ATOM 1965 C C . TYR A 1 251 ? -0.866 7.419 -3.217 1.00 82.31 251 TYR A C 1
ATOM 1967 O O . TYR A 1 251 ? -0.717 7.137 -4.406 1.00 82.31 251 TYR A O 1
ATOM 1975 N N . ARG A 1 252 ? -0.819 8.690 -2.787 1.00 85.31 252 ARG A N 1
ATOM 1976 C CA . ARG A 1 252 ? -0.511 9.809 -3.694 1.00 85.31 252 ARG A CA 1
ATOM 1977 C C . ARG A 1 252 ? 0.850 9.642 -4.364 1.00 85.31 252 ARG A C 1
ATOM 1979 O O . ARG A 1 252 ? 0.948 9.844 -5.569 1.00 85.31 252 ARG A O 1
ATOM 1986 N N . GLY A 1 253 ? 1.889 9.268 -3.611 1.00 84.19 253 GLY A N 1
ATOM 1987 C CA . GLY A 1 253 ? 3.224 9.020 -4.163 1.00 84.19 253 GLY A CA 1
ATOM 1988 C C . GLY A 1 253 ? 3.207 7.965 -5.272 1.00 84.19 253 GLY A C 1
ATOM 1989 O O . GLY A 1 253 ? 3.919 8.096 -6.266 1.00 84.19 253 GLY A O 1
ATOM 1990 N N . GLY A 1 254 ? 2.328 6.973 -5.147 1.00 83.38 254 GLY A N 1
ATOM 1991 C CA . GLY A 1 254 ? 1.996 6.026 -6.202 1.00 83.38 254 GLY A CA 1
ATOM 1992 C C . GLY A 1 254 ? 1.475 6.654 -7.483 1.00 83.38 254 GLY A C 1
ATOM 1993 O O . GLY A 1 254 ? 2.022 6.421 -8.559 1.00 83.38 254 GLY A O 1
ATOM 1994 N N . ILE A 1 255 ? 0.440 7.486 -7.370 1.00 83.75 255 ILE A N 1
ATOM 1995 C CA . ILE A 1 255 ? -0.146 8.177 -8.525 1.00 83.75 255 ILE A CA 1
ATOM 1996 C C . ILE A 1 255 ? 0.876 9.116 -9.173 1.00 8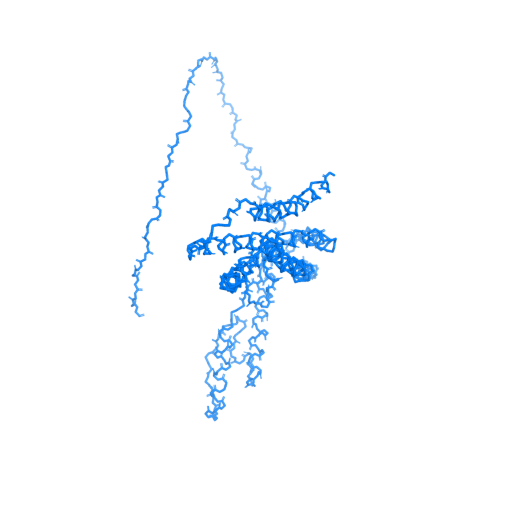3.75 255 ILE A C 1
ATOM 1998 O O . ILE A 1 255 ? 0.996 9.126 -10.392 1.00 83.75 255 ILE A O 1
ATOM 2002 N N . VAL A 1 256 ? 1.673 9.842 -8.383 1.00 87.50 256 VAL A N 1
ATOM 2003 C CA . VAL A 1 256 ? 2.744 10.703 -8.916 1.00 87.50 256 VAL A CA 1
ATOM 2004 C C . VAL A 1 256 ? 3.753 9.891 -9.728 1.00 87.50 256 VAL A C 1
ATOM 2006 O O . VAL A 1 256 ? 4.142 10.304 -10.815 1.00 87.50 256 VAL A O 1
ATOM 2009 N N . LYS A 1 257 ? 4.141 8.698 -9.261 1.00 85.88 257 LYS A N 1
ATOM 2010 C CA . LYS A 1 257 ? 4.993 7.802 -10.055 1.00 85.88 257 LYS A CA 1
ATOM 2011 C C . LYS A 1 257 ? 4.327 7.403 -11.373 1.00 85.88 257 LYS A C 1
ATOM 2013 O O . LYS A 1 257 ? 5.004 7.432 -12.395 1.00 85.88 257 LYS A O 1
ATOM 2018 N N . LYS A 1 258 ? 3.026 7.080 -11.376 1.00 85.88 258 LYS A N 1
ATOM 2019 C CA . LYS A 1 258 ? 2.282 6.798 -12.620 1.00 85.88 258 LYS A CA 1
ATOM 2020 C C . LYS A 1 258 ? 2.335 7.986 -13.578 1.00 85.88 258 LYS A C 1
ATOM 2022 O O . LYS A 1 258 ? 2.666 7.794 -14.741 1.00 85.88 258 LYS A O 1
ATOM 2027 N N . ILE A 1 259 ? 2.073 9.199 -13.083 1.00 88.00 259 ILE A N 1
ATOM 2028 C CA . ILE A 1 259 ? 2.160 10.439 -13.871 1.00 88.00 259 ILE A CA 1
ATOM 2029 C C . ILE A 1 259 ? 3.549 10.576 -14.499 1.00 88.00 259 ILE A C 1
ATOM 2031 O O . ILE A 1 259 ? 3.643 10.795 -15.701 1.00 88.00 259 ILE A O 1
ATOM 2035 N N . ASN A 1 260 ? 4.616 10.373 -13.723 1.00 89.88 260 ASN A N 1
ATOM 2036 C CA . ASN A 1 260 ? 5.986 10.478 -14.226 1.00 89.88 260 ASN A CA 1
ATOM 2037 C C . ASN A 1 260 ? 6.275 9.469 -15.350 1.00 89.88 260 ASN A C 1
ATOM 2039 O O . ASN A 1 260 ? 6.898 9.832 -16.345 1.00 89.88 260 ASN A O 1
ATOM 2043 N N . TYR A 1 261 ? 5.805 8.221 -15.230 1.00 88.62 261 TYR A N 1
ATOM 2044 C CA . TYR A 1 261 ? 5.953 7.243 -16.314 1.00 88.62 261 TYR A CA 1
ATOM 2045 C C . TYR A 1 261 ? 5.144 7.636 -17.553 1.00 88.62 261 TYR A C 1
ATOM 2047 O O . TYR A 1 261 ? 5.667 7.568 -18.662 1.00 88.62 261 TYR A O 1
ATOM 2055 N N . LEU A 1 262 ? 3.907 8.109 -17.385 1.00 88.94 262 LEU A N 1
ATOM 2056 C CA . LEU A 1 262 ? 3.095 8.571 -18.511 1.00 88.94 262 LEU A CA 1
ATOM 2057 C C . LEU A 1 262 ? 3.713 9.789 -19.217 1.00 88.94 262 LEU A C 1
ATOM 2059 O O . LEU A 1 262 ? 3.695 9.851 -20.441 1.00 88.94 262 LEU A O 1
ATOM 2063 N N . GLN A 1 263 ? 4.318 10.715 -18.473 1.00 90.19 263 GLN A N 1
ATOM 2064 C CA . GLN A 1 263 ? 5.068 11.842 -19.037 1.00 90.19 263 GLN A CA 1
ATOM 2065 C C . GLN A 1 263 ? 6.344 11.381 -19.757 1.00 90.19 263 GLN A C 1
ATOM 2067 O O . GLN A 1 263 ? 6.674 11.896 -20.821 1.00 90.19 263 GLN A O 1
ATOM 2072 N N . SER A 1 264 ? 7.057 10.381 -19.224 1.00 89.19 264 SER A N 1
ATOM 2073 C CA . SER A 1 264 ? 8.218 9.812 -19.923 1.00 89.19 264 SER A CA 1
ATOM 2074 C C . SER A 1 264 ? 7.828 9.120 -21.233 1.00 89.19 264 SER A C 1
ATOM 2076 O O . SER A 1 264 ? 8.555 9.226 -22.219 1.00 89.19 264 SER A O 1
ATOM 2078 N N . PHE A 1 265 ? 6.652 8.488 -21.269 1.00 90.69 265 PHE A N 1
ATOM 2079 C CA . PHE A 1 265 ? 6.077 7.939 -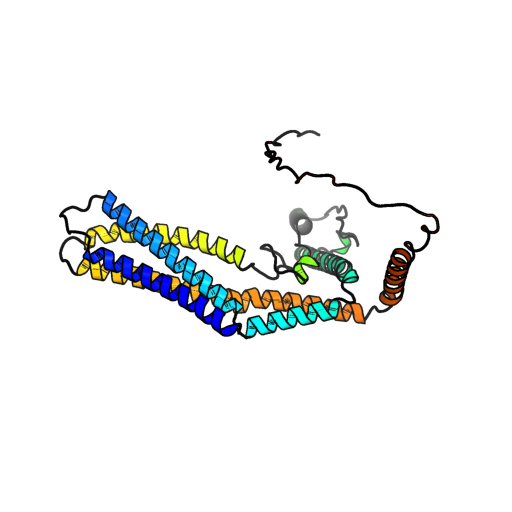22.490 1.00 90.69 265 PHE A CA 1
ATOM 2080 C C . PHE A 1 265 ? 5.665 9.039 -23.478 1.00 90.69 265 PHE A C 1
ATOM 2082 O O . PHE A 1 265 ? 5.958 8.920 -24.662 1.00 90.69 265 PHE A O 1
ATOM 2089 N N . GLU A 1 266 ? 5.029 10.115 -23.004 1.00 88.88 266 GLU A N 1
ATOM 2090 C CA . GLU A 1 266 ? 4.659 11.283 -23.820 1.00 88.88 266 GLU A CA 1
ATOM 2091 C C . GLU A 1 266 ? 5.889 11.865 -24.540 1.00 88.88 266 GLU A C 1
ATOM 2093 O O . GLU A 1 266 ? 5.858 12.064 -25.754 1.00 88.88 266 GLU A O 1
ATOM 2098 N N . ASN A 1 267 ? 7.001 12.039 -23.818 1.00 88.88 267 ASN A N 1
ATOM 2099 C CA . ASN A 1 267 ? 8.261 12.520 -24.391 1.00 88.88 267 ASN A CA 1
ATOM 2100 C C . ASN A 1 267 ? 8.854 11.531 -25.406 1.00 88.88 267 ASN A C 1
ATOM 2102 O O . ASN A 1 267 ? 9.237 11.931 -26.503 1.00 88.88 267 ASN A O 1
ATOM 2106 N N . TRP A 1 268 ? 8.874 10.235 -25.080 1.00 89.50 268 TRP A N 1
ATOM 2107 C CA . TRP A 1 268 ? 9.353 9.194 -25.995 1.00 89.50 268 TRP A CA 1
ATOM 2108 C C . TRP A 1 268 ? 8.526 9.128 -27.290 1.00 89.50 268 TRP A C 1
ATOM 2110 O O . TRP A 1 268 ? 9.076 8.994 -28.386 1.00 89.50 268 TRP A O 1
ATOM 2120 N N . ALA A 1 269 ? 7.202 9.264 -27.183 1.00 85.94 269 ALA A N 1
ATOM 2121 C CA . ALA A 1 269 ? 6.302 9.274 -28.331 1.00 85.94 269 ALA A CA 1
ATOM 2122 C C . ALA A 1 269 ? 6.528 10.509 -29.219 1.00 85.94 269 ALA A C 1
ATOM 2124 O O . ALA A 1 269 ? 6.508 10.383 -30.444 1.00 85.94 269 ALA A O 1
ATOM 2125 N N . ALA A 1 270 ? 6.801 11.673 -28.617 1.00 84.50 270 ALA A N 1
ATOM 2126 C CA . ALA A 1 270 ? 7.115 12.906 -29.338 1.00 84.50 270 ALA A CA 1
ATOM 2127 C C . ALA A 1 270 ? 8.461 12.841 -30.086 1.00 84.50 270 ALA A C 1
ATOM 2129 O O . ALA A 1 270 ? 8.580 13.385 -31.183 1.00 84.50 270 ALA A O 1
ATOM 2130 N N . GLU A 1 271 ? 9.460 12.160 -29.521 1.00 83.31 271 GLU A N 1
ATOM 2131 C CA . GLU A 1 271 ? 10.785 11.979 -30.133 1.00 83.31 271 GLU A CA 1
ATOM 2132 C C . GLU A 1 271 ? 10.789 10.966 -31.289 1.00 83.31 271 GLU A C 1
ATOM 2134 O O . GLU A 1 271 ? 11.664 11.023 -32.150 1.00 83.31 271 GLU A O 1
ATOM 2139 N N . SER A 1 272 ? 9.796 10.071 -31.352 1.00 70.88 272 SER A N 1
ATOM 2140 C CA . SER A 1 272 ? 9.670 9.040 -32.394 1.00 70.88 272 SER A CA 1
ATOM 2141 C C . SER A 1 272 ? 8.403 9.226 -33.257 1.00 70.88 272 SER A C 1
ATOM 2143 O O . SER A 1 272 ? 7.479 8.403 -33.163 1.00 70.88 272 SER A O 1
ATOM 2145 N N . PRO A 1 273 ? 8.333 10.276 -34.107 1.00 61.91 273 PRO A N 1
ATOM 2146 C CA . PRO A 1 273 ? 7.156 10.599 -34.923 1.00 61.91 273 PRO A CA 1
ATOM 2147 C C . PRO A 1 273 ? 6.954 9.684 -36.145 1.00 61.91 273 PRO A C 1
ATOM 2149 O O . PRO A 1 273 ? 5.892 9.727 -36.764 1.00 61.91 273 PRO A O 1
ATOM 2152 N N . GLU A 1 274 ? 7.941 8.862 -36.515 1.00 56.44 274 GLU A N 1
ATOM 2153 C CA . GLU A 1 274 ? 7.913 8.080 -37.764 1.00 56.44 274 GLU A CA 1
ATOM 2154 C C . GLU A 1 274 ? 6.856 6.962 -37.791 1.00 56.44 274 GLU A C 1
ATOM 2156 O O . GLU A 1 274 ? 6.426 6.575 -38.869 1.00 56.44 274 GLU A O 1
ATOM 2161 N N . GLY A 1 275 ? 6.357 6.495 -36.641 1.00 53.72 275 GLY A N 1
ATOM 2162 C CA . GLY A 1 275 ? 5.297 5.473 -36.592 1.00 53.72 275 GLY A CA 1
ATOM 2163 C C . GLY A 1 275 ? 3.858 6.005 -36.702 1.00 53.72 275 GLY A C 1
ATOM 2164 O O . GLY A 1 275 ? 2.933 5.227 -36.913 1.00 53.72 275 GLY A O 1
ATOM 2165 N N . ASP A 1 276 ? 3.645 7.317 -36.549 1.00 52.09 276 ASP A N 1
ATOM 2166 C CA . ASP A 1 276 ? 2.311 7.891 -36.284 1.00 52.09 276 ASP A CA 1
ATOM 2167 C C . ASP A 1 276 ? 1.501 8.165 -37.569 1.00 52.09 276 ASP A C 1
ATOM 2169 O O . ASP A 1 276 ? 0.271 8.184 -37.553 1.00 52.09 276 ASP A O 1
ATOM 2173 N N . LYS A 1 277 ? 2.172 8.344 -38.715 1.00 52.66 277 LYS A N 1
ATOM 2174 C CA . LYS A 1 277 ? 1.509 8.608 -40.008 1.00 52.66 277 LYS A CA 1
ATOM 2175 C C . LYS A 1 277 ? 0.976 7.339 -40.676 1.00 52.66 277 LYS A C 1
ATOM 2177 O O . LYS A 1 277 ? -0.023 7.398 -41.390 1.00 52.66 277 LYS A O 1
ATOM 2182 N N . ASP A 1 278 ? 1.605 6.200 -40.406 1.00 55.34 278 ASP A N 1
ATOM 2183 C CA . ASP A 1 278 ? 1.403 4.984 -41.194 1.00 55.34 278 ASP A CA 1
ATOM 2184 C C . ASP A 1 278 ? 0.333 4.061 -40.597 1.00 55.34 278 ASP A C 1
ATOM 2186 O O . ASP A 1 278 ? -0.325 3.332 -41.339 1.00 55.34 278 ASP A O 1
ATOM 2190 N N . GLU A 1 279 ? 0.128 4.077 -39.275 1.00 55.06 279 GLU A N 1
ATOM 2191 C CA . GLU A 1 279 ? -0.911 3.268 -38.618 1.00 55.06 279 GLU A CA 1
ATOM 2192 C C . GLU A 1 279 ? -2.247 3.999 -38.471 1.00 55.06 279 GLU A C 1
ATOM 2194 O O . GLU A 1 279 ? -3.296 3.387 -38.677 1.00 55.06 279 GLU A O 1
ATOM 2199 N N . PHE A 1 280 ? -2.243 5.305 -38.184 1.00 55.91 280 PHE A N 1
ATOM 2200 C CA . PHE A 1 280 ? -3.486 6.075 -38.055 1.00 55.91 280 PHE A CA 1
ATOM 2201 C C . PHE A 1 280 ? -4.216 6.215 -39.399 1.00 55.91 280 PHE A C 1
ATOM 2203 O O . PHE A 1 280 ? -5.443 6.124 -39.435 1.00 55.91 280 PHE A O 1
ATOM 2210 N N . GLY A 1 281 ? -3.465 6.343 -40.504 1.00 56.06 281 GLY A N 1
ATOM 2211 C CA . GLY A 1 281 ? -4.004 6.259 -41.865 1.00 56.06 281 GLY A CA 1
ATOM 2212 C C . GLY A 1 281 ? -4.655 4.900 -42.130 1.00 56.06 281 GLY A C 1
ATOM 2213 O O . GLY A 1 281 ? -5.830 4.840 -42.465 1.00 56.06 281 GLY A O 1
ATOM 2214 N N . LYS A 1 282 ? -3.962 3.795 -41.818 1.00 58.22 282 LYS A N 1
ATOM 2215 C CA . LYS A 1 282 ? -4.503 2.430 -41.983 1.00 58.22 282 LYS A CA 1
ATOM 2216 C C . LYS A 1 282 ? -5.735 2.146 -41.117 1.00 58.22 282 LYS A C 1
ATOM 2218 O O . LYS A 1 282 ? -6.586 1.351 -41.513 1.00 58.22 282 LYS A O 1
ATOM 2223 N N . LEU A 1 283 ? -5.836 2.748 -39.931 1.00 61.53 283 LEU A N 1
ATOM 2224 C CA . LEU A 1 283 ? -7.010 2.622 -39.062 1.00 61.53 283 LEU A CA 1
ATOM 2225 C C . LEU A 1 283 ? -8.188 3.470 -39.559 1.00 61.53 283 LEU A C 1
ATOM 2227 O O . LEU A 1 283 ? -9.318 2.987 -39.517 1.00 61.53 283 LEU A O 1
ATOM 2231 N N . GLN A 1 284 ? -7.945 4.686 -40.064 1.00 64.44 284 GLN A N 1
ATOM 2232 C CA . GLN A 1 284 ? -8.982 5.490 -40.723 1.00 64.44 284 GLN A CA 1
ATOM 2233 C C . GLN A 1 284 ? -9.478 4.830 -42.010 1.00 64.44 284 GLN A C 1
ATOM 2235 O O . GLN A 1 284 ? -10.687 4.763 -42.212 1.00 64.44 284 GLN A O 1
ATOM 2240 N N . ASP A 1 285 ? -8.580 4.265 -42.813 1.00 66.81 285 ASP A N 1
ATOM 2241 C CA . ASP A 1 285 ? -8.928 3.563 -44.049 1.00 66.81 285 ASP A CA 1
ATOM 2242 C C . ASP A 1 285 ? -9.763 2.304 -43.759 1.00 66.81 285 ASP A C 1
ATOM 2244 O O . ASP A 1 285 ? -10.786 2.076 -44.399 1.00 66.81 285 ASP A O 1
ATOM 2248 N N . ARG A 1 286 ? -9.428 1.540 -42.708 1.00 70.94 286 ARG A N 1
ATOM 2249 C CA . ARG A 1 286 ? -10.237 0.390 -42.253 1.00 70.94 286 ARG A CA 1
ATOM 2250 C C . ARG A 1 286 ? -11.587 0.787 -41.649 1.00 70.94 286 ARG A C 1
ATOM 2252 O O . ARG A 1 286 ? -12.574 0.063 -41.801 1.00 70.94 286 ARG A O 1
ATOM 2259 N N . ALA A 1 287 ? -11.652 1.916 -40.945 1.00 68.69 287 ALA A N 1
ATOM 2260 C CA . ALA A 1 287 ? -12.908 2.452 -40.421 1.00 68.69 287 ALA A CA 1
ATOM 2261 C C . ALA A 1 287 ? -13.811 2.976 -41.555 1.00 68.69 287 ALA A C 1
ATOM 2263 O O . ALA A 1 287 ? -15.028 2.821 -41.497 1.00 68.69 287 ALA A O 1
ATOM 2264 N N . ALA A 1 288 ? -13.221 3.534 -42.615 1.00 65.19 288 ALA A N 1
ATOM 2265 C CA . ALA A 1 288 ? -13.931 3.975 -43.811 1.00 65.19 288 ALA A CA 1
ATOM 2266 C C . ALA A 1 288 ? -14.409 2.793 -44.678 1.00 65.19 288 ALA A C 1
ATOM 2268 O O . ALA A 1 288 ? -15.553 2.799 -45.126 1.00 65.19 288 ALA A O 1
ATOM 2269 N N . GLU A 1 289 ? -13.600 1.740 -44.849 1.00 67.12 289 GLU A N 1
ATOM 2270 C CA . GLU A 1 289 ? -14.006 0.503 -45.542 1.00 67.12 289 GLU A CA 1
ATOM 2271 C C . GLU A 1 289 ? -15.136 -0.241 -44.814 1.00 67.12 289 GLU A C 1
ATOM 2273 O O . GLU A 1 289 ? -16.045 -0.765 -45.456 1.00 67.12 289 GLU A O 1
ATOM 2278 N N . SER A 1 290 ? -15.126 -0.255 -43.477 1.00 65.44 290 SER A N 1
ATOM 2279 C CA . SER A 1 290 ? -16.212 -0.854 -42.685 1.00 65.44 290 SER A CA 1
ATOM 2280 C C . SER A 1 290 ? -17.492 -0.010 -42.661 1.00 65.44 290 SER A C 1
ATOM 2282 O O . SER A 1 290 ? -18.568 -0.564 -42.450 1.00 65.44 290 SER A O 1
ATOM 2284 N N . ALA A 1 291 ? -17.407 1.296 -42.936 1.00 58.59 291 ALA A N 1
ATOM 2285 C CA . ALA A 1 291 ? -18.568 2.174 -43.091 1.00 58.59 291 ALA A CA 1
ATOM 2286 C C . ALA A 1 291 ? -19.135 2.206 -44.529 1.00 58.59 291 ALA A C 1
ATOM 2288 O O . ALA A 1 291 ? -20.330 2.434 -44.704 1.00 58.59 291 ALA A O 1
ATOM 2289 N N . GLY A 1 292 ? -18.314 1.950 -45.556 1.00 53.50 292 GLY A N 1
ATOM 2290 C CA . GLY A 1 292 ? -18.718 1.958 -46.973 1.00 53.50 292 GLY A CA 1
ATOM 2291 C C . GLY A 1 292 ? -19.352 0.659 -47.495 1.00 53.50 292 GLY A C 1
ATOM 2292 O O . GLY A 1 292 ? -19.794 0.615 -48.640 1.00 53.50 292 GLY A O 1
ATOM 2293 N N . GLY A 1 293 ? -19.411 -0.401 -46.683 1.00 49.97 293 GLY A N 1
ATOM 2294 C CA . GLY A 1 293 ? -19.903 -1.730 -47.082 1.00 49.97 293 GLY A CA 1
ATOM 2295 C C . GLY A 1 293 ? -21.416 -1.967 -46.956 1.00 49.97 293 GLY A C 1
ATOM 2296 O O . GLY A 1 293 ? -21.861 -3.089 -47.179 1.00 49.97 293 GLY A O 1
ATOM 2297 N N . THR A 1 294 ? -22.213 -0.957 -46.590 1.00 51.47 294 THR A N 1
ATOM 2298 C CA . THR A 1 294 ? -23.650 -1.116 -46.258 1.00 51.47 294 THR A CA 1
ATOM 2299 C C . THR A 1 294 ? -24.621 -0.337 -47.152 1.00 51.47 294 THR A C 1
ATOM 2301 O O . THR A 1 294 ? -25.762 -0.109 -46.764 1.00 51.47 294 THR A O 1
ATOM 2304 N N . GLU A 1 295 ? -24.221 0.040 -48.368 1.00 47.69 295 GLU A N 1
ATOM 2305 C CA . GLU A 1 295 ? -25.116 0.680 -49.346 1.00 47.69 295 GLU A CA 1
ATOM 2306 C C . GLU A 1 295 ? -25.006 0.022 -50.729 1.00 47.69 295 GLU A C 1
ATOM 2308 O O . GLU A 1 295 ? -24.468 0.610 -51.659 1.00 47.69 295 GLU A O 1
ATOM 2313 N N . ASN A 1 296 ? -25.487 -1.218 -50.876 1.00 49.06 296 ASN A N 1
ATOM 2314 C CA . ASN A 1 296 ? -26.064 -1.702 -52.142 1.00 49.06 296 ASN A CA 1
ATOM 2315 C C . ASN A 1 296 ? -26.643 -3.117 -51.999 1.00 49.06 296 ASN A C 1
ATOM 2317 O O . ASN A 1 296 ? -26.020 -4.087 -52.405 1.00 49.06 296 ASN A O 1
ATOM 2321 N N . GLU A 1 297 ? -27.858 -3.227 -51.460 1.00 47.59 297 GLU A N 1
ATOM 2322 C CA . GLU A 1 297 ? -28.829 -4.238 -51.909 1.00 47.59 297 GLU A CA 1
ATOM 2323 C C . GLU A 1 297 ? -30.211 -3.923 -51.322 1.00 47.59 297 GLU A C 1
ATOM 2325 O O . GLU A 1 297 ? -30.568 -4.380 -50.242 1.00 47.59 297 GLU A O 1
ATOM 2330 N N . SER A 1 298 ? -30.984 -3.078 -52.012 1.00 42.72 298 SER A N 1
ATOM 2331 C CA . SER A 1 298 ? -32.445 -3.002 -51.851 1.00 42.72 298 SER A CA 1
ATOM 2332 C C . SER A 1 298 ? -33.044 -2.021 -52.870 1.00 42.72 298 SER A C 1
ATOM 2334 O O . SER A 1 298 ? -33.296 -0.853 -52.565 1.00 42.72 298 SER A O 1
ATOM 2336 N N . GLN A 1 299 ? -33.325 -2.502 -54.084 1.00 38.81 299 GLN A N 1
ATOM 2337 C CA . GLN A 1 299 ? -34.327 -1.893 -54.962 1.00 38.81 299 GLN A CA 1
ATOM 2338 C C . GLN A 1 299 ? -35.271 -2.951 -55.545 1.00 38.81 299 GLN A C 1
ATOM 2340 O O . GLN A 1 299 ? -34.837 -3.848 -56.260 1.00 38.81 299 GLN A O 1
ATOM 2345 N N . GLY A 1 300 ? -36.569 -2.734 -55.290 1.00 38.50 300 GLY A N 1
ATOM 2346 C CA . GLY A 1 300 ? -37.727 -3.241 -56.042 1.00 38.50 300 GLY A CA 1
ATOM 2347 C C . GLY A 1 300 ? -38.204 -4.628 -55.614 1.00 38.50 300 GLY A C 1
ATOM 2348 O O . GLY A 1 300 ? -37.421 -5.557 -55.562 1.00 38.50 300 GLY A O 1
ATOM 2349 N N . THR A 1 301 ? -39.471 -4.921 -55.323 1.00 36.56 301 THR A N 1
ATOM 2350 C CA . THR A 1 301 ? -40.812 -4.340 -55.570 1.00 36.56 301 THR A CA 1
ATOM 2351 C C . THR A 1 301 ? -41.746 -5.147 -54.629 1.00 36.56 301 THR A C 1
ATOM 2353 O O . THR A 1 301 ? -41.400 -6.270 -54.290 1.00 36.56 301 THR A O 1
ATOM 2356 N N . GLY A 1 302 ? -42.870 -4.727 -54.048 1.00 34.78 302 GLY A N 1
ATOM 2357 C CA . GLY A 1 302 ? -43.987 -3.897 -54.478 1.00 34.78 302 GLY A CA 1
ATOM 2358 C C . GLY A 1 302 ? -45.281 -4.559 -53.948 1.00 34.78 302 GLY A C 1
ATOM 2359 O O . GLY A 1 302 ? -45.525 -5.715 -54.260 1.00 34.78 302 GLY A O 1
ATOM 2360 N N . GLY A 1 303 ? -46.091 -3.823 -53.173 1.00 37.28 303 GLY A N 1
ATOM 2361 C CA . GLY A 1 303 ? -47.553 -3.991 -53.048 1.00 37.28 303 GLY A CA 1
ATOM 2362 C C . GLY A 1 303 ? -48.148 -5.086 -52.139 1.00 37.28 303 GLY A C 1
ATOM 2363 O O . GLY A 1 303 ? -48.080 -6.262 -52.468 1.00 37.28 303 GLY A O 1
ATOM 2364 N N . ALA A 1 304 ? -48.868 -4.651 -51.089 1.00 34.28 304 ALA A N 1
ATOM 2365 C CA . ALA A 1 304 ? -50.295 -4.941 -50.806 1.00 34.28 304 ALA A CA 1
ATOM 2366 C C . ALA A 1 304 ? -50.632 -5.223 -49.318 1.00 34.28 304 ALA A C 1
ATOM 2368 O O . ALA A 1 304 ? -50.178 -6.199 -48.740 1.00 34.28 304 ALA A O 1
ATOM 2369 N N . GLU A 1 305 ? -51.492 -4.339 -48.790 1.00 37.66 305 GLU A N 1
ATOM 2370 C CA . GLU A 1 305 ? -52.520 -4.446 -47.730 1.00 37.66 305 GLU A CA 1
ATOM 2371 C C . GLU A 1 305 ? -52.260 -4.975 -46.295 1.00 37.66 305 GLU A C 1
ATOM 2373 O O . GLU A 1 305 ? -51.391 -5.809 -46.057 1.00 37.66 305 GLU A O 1
ATOM 2378 N N . PRO A 1 306 ? -53.042 -4.475 -45.302 1.00 58.00 306 PRO A N 1
ATOM 2379 C CA . PRO A 1 306 ? -52.844 -4.743 -43.880 1.00 58.00 306 PRO A CA 1
ATOM 2380 C C . PRO A 1 306 ? -53.826 -5.796 -43.333 1.00 58.00 306 PRO A C 1
ATOM 2382 O O . PRO A 1 306 ? -55.030 -5.701 -43.559 1.00 58.00 306 PRO A O 1
ATOM 2385 N N . SER A 1 307 ? -53.351 -6.745 -42.520 1.00 36.16 307 SER A N 1
ATOM 2386 C CA . SER A 1 307 ? -54.223 -7.501 -41.610 1.00 36.16 307 SER A CA 1
ATOM 2387 C C . SER A 1 307 ? -53.460 -8.139 -40.446 1.00 36.16 307 SER A C 1
ATOM 2389 O O . SER A 1 307 ? -52.379 -8.687 -40.624 1.00 36.16 307 SER A O 1
ATOM 2391 N N . GLU A 1 308 ? -54.106 -8.070 -39.283 1.00 36.06 308 GLU A N 1
ATOM 2392 C CA . GLU A 1 308 ? -54.068 -9.008 -38.154 1.00 36.06 308 GLU A CA 1
ATOM 2393 C C . GLU A 1 308 ? -52.762 -9.307 -37.398 1.00 36.06 308 GLU A C 1
ATOM 2395 O O . GLU A 1 308 ? -51.889 -10.066 -37.801 1.00 36.06 308 GLU A O 1
ATOM 2400 N N . ALA A 1 309 ? -52.747 -8.776 -36.171 1.00 40.84 309 ALA A N 1
ATOM 2401 C CA . ALA A 1 309 ? -52.685 -9.546 -34.928 1.00 40.84 309 ALA A CA 1
ATOM 2402 C C . ALA A 1 309 ? -51.898 -10.871 -34.944 1.00 40.84 309 ALA A C 1
ATOM 2404 O O . ALA A 1 309 ? -52.413 -11.913 -35.336 1.00 40.84 309 ALA A O 1
ATOM 2405 N N . ALA A 1 310 ? -50.729 -10.868 -34.299 1.00 38.50 310 ALA A N 1
ATOM 2406 C CA . ALA A 1 310 ? -50.215 -12.068 -33.652 1.00 38.50 310 ALA A CA 1
ATOM 2407 C C . ALA A 1 310 ? -49.447 -11.736 -32.367 1.00 38.50 310 ALA A C 1
ATOM 2409 O O . ALA A 1 310 ? -48.503 -10.952 -32.319 1.00 38.50 310 ALA A O 1
ATOM 2410 N N . GLN A 1 311 ? -49.952 -12.359 -31.317 1.00 36.59 311 GLN A N 1
ATOM 2411 C CA . GLN A 1 311 ? -49.523 -12.440 -29.934 1.00 36.59 311 GLN A CA 1
ATOM 2412 C C . GLN A 1 311 ? -48.186 -13.192 -29.725 1.00 36.59 311 GLN A C 1
ATOM 2414 O O . GLN A 1 311 ? -47.999 -14.245 -30.323 1.00 36.59 311 GLN A O 1
ATOM 2419 N N . ILE A 1 312 ? -47.415 -12.735 -28.710 1.00 39.81 312 ILE A N 1
ATOM 2420 C CA . ILE A 1 312 ? -46.647 -13.540 -27.708 1.00 39.81 312 ILE A CA 1
ATOM 2421 C C . ILE A 1 312 ? -45.321 -14.201 -28.210 1.00 39.81 312 ILE A C 1
ATOM 2423 O O . ILE A 1 312 ? -45.242 -14.496 -29.396 1.00 39.81 312 ILE A O 1
ATOM 2427 N N . PRO A 1 313 ? -44.274 -14.505 -27.380 1.00 48.56 313 PRO A N 1
ATOM 2428 C CA . PRO A 1 313 ? -44.090 -14.367 -25.918 1.00 48.56 313 PRO A CA 1
ATOM 2429 C C . PRO A 1 313 ? -42.811 -13.641 -25.431 1.00 48.56 313 PRO A C 1
ATOM 2431 O O . PRO A 1 313 ? -41.846 -13.408 -26.152 1.00 48.56 313 PRO A O 1
ATOM 2434 N N . ALA A 1 314 ? -42.809 -13.389 -24.118 1.00 46.28 314 ALA A N 1
ATOM 2435 C CA . ALA A 1 314 ? -41.671 -13.021 -23.278 1.00 46.28 314 ALA A CA 1
ATOM 2436 C C . ALA A 1 314 ? -40.551 -14.091 -23.223 1.00 46.28 314 ALA A C 1
ATOM 2438 O O . ALA A 1 314 ? -40.842 -15.285 -23.331 1.00 46.28 314 ALA A O 1
ATOM 2439 N N . PRO A 1 315 ? -39.286 -13.706 -22.964 1.00 46.66 315 PRO A N 1
ATOM 2440 C CA . PRO A 1 315 ? -38.205 -14.660 -22.750 1.00 46.66 315 PRO A CA 1
ATOM 2441 C C . PRO A 1 315 ? -38.252 -15.275 -21.343 1.00 46.66 315 PRO A C 1
ATOM 2443 O O . PRO A 1 315 ? -38.329 -14.583 -20.326 1.00 46.66 315 PRO A O 1
ATOM 2446 N N . ALA A 1 316 ? -38.199 -16.605 -21.322 1.00 39.34 316 ALA A N 1
ATOM 2447 C CA . ALA A 1 316 ? -38.203 -17.448 -20.141 1.00 39.34 316 ALA A CA 1
ATOM 2448 C C . ALA A 1 316 ? -36.874 -17.398 -19.369 1.00 39.34 316 ALA A C 1
ATOM 2450 O O . ALA A 1 316 ? -35.784 -17.372 -19.939 1.00 39.34 316 ALA A O 1
ATOM 2451 N N . HIS A 1 317 ? -37.008 -17.462 -18.046 1.00 44.62 317 HIS A N 1
ATOM 2452 C CA . HIS A 1 317 ? -35.959 -17.811 -17.099 1.00 44.62 317 HIS A CA 1
ATOM 2453 C C . HIS A 1 317 ? -35.393 -19.218 -17.355 1.00 44.62 317 HIS A C 1
ATOM 2455 O O . HIS A 1 317 ? -36.141 -20.173 -17.541 1.00 44.62 317 HIS A O 1
ATOM 2461 N N . GLY A 1 318 ? -34.075 -19.353 -17.225 1.00 36.75 318 GLY A N 1
ATOM 2462 C CA . GLY A 1 318 ? -33.362 -20.623 -17.067 1.00 36.75 318 GLY A CA 1
ATOM 2463 C C . GLY A 1 318 ? -31.869 -20.383 -17.285 1.00 36.75 318 GLY A C 1
ATOM 2464 O O . GLY A 1 318 ? -31.496 -19.649 -18.184 1.00 36.75 318 GLY A O 1
ATOM 2465 N N . GLY A 1 319 ? -30.933 -20.885 -16.499 1.00 34.69 319 GLY A N 1
ATOM 2466 C CA . GLY A 1 319 ? -30.949 -21.704 -15.302 1.00 34.69 319 GLY A CA 1
ATOM 2467 C C . GLY A 1 319 ? -29.497 -21.719 -14.819 1.00 34.69 319 GLY A C 1
ATOM 2468 O O . GLY A 1 319 ? -28.570 -21.708 -15.627 1.00 34.69 319 GLY A O 1
ATOM 2469 N N . ALA A 1 320 ? -29.295 -21.642 -13.509 1.00 39.03 320 ALA A N 1
ATOM 2470 C CA . ALA A 1 320 ? -27.974 -21.707 -12.907 1.00 39.03 320 ALA A CA 1
ATOM 2471 C C . ALA A 1 320 ? -27.422 -23.137 -13.017 1.00 39.03 320 ALA A C 1
ATOM 2473 O O . ALA A 1 320 ? -28.049 -24.066 -12.512 1.00 39.03 320 ALA A O 1
ATOM 2474 N N . GLU A 1 321 ? -26.242 -23.303 -13.618 1.00 41.41 321 GLU A N 1
ATOM 2475 C CA . GLU A 1 321 ? -25.449 -24.528 -13.478 1.00 41.41 321 GLU A CA 1
ATOM 2476 C C . GLU A 1 321 ? -24.332 -24.339 -12.432 1.00 41.41 321 GLU A C 1
ATOM 2478 O O . GLU A 1 321 ? -23.628 -23.321 -12.447 1.00 41.41 321 GLU A O 1
ATOM 2483 N N . PRO A 1 322 ? -24.149 -25.301 -11.507 1.00 46.53 322 PRO A N 1
ATOM 2484 C CA . PRO A 1 322 ? -23.135 -25.236 -10.465 1.00 46.53 322 PRO A CA 1
ATOM 2485 C C . PRO A 1 322 ? -21.776 -25.757 -10.953 1.00 46.53 322 PRO A C 1
ATOM 2487 O O . PRO A 1 322 ? -21.640 -26.876 -11.443 1.00 46.53 322 PRO A O 1
ATOM 2490 N N . TRP A 1 323 ? -20.735 -24.955 -10.730 1.00 37.62 323 TRP A N 1
ATOM 2491 C CA . TRP A 1 323 ? -19.338 -25.346 -10.902 1.00 37.62 323 TRP A CA 1
ATOM 2492 C C . TRP A 1 323 ? -18.898 -26.279 -9.765 1.00 37.62 323 TRP A C 1
ATOM 2494 O O . TRP A 1 323 ? -18.571 -25.816 -8.672 1.00 37.62 323 TRP A O 1
ATOM 2504 N N . HIS A 1 324 ? -18.850 -27.586 -10.032 1.00 36.78 324 HIS A N 1
ATOM 2505 C CA . HIS A 1 324 ? -18.158 -28.564 -9.193 1.00 36.78 324 HIS A CA 1
ATOM 2506 C C . HIS A 1 324 ? -16.934 -29.159 -9.903 1.00 36.78 324 HIS A C 1
ATOM 2508 O O . HIS A 1 324 ? -16.973 -29.530 -11.071 1.00 36.78 324 HIS A O 1
ATOM 2514 N N . ASP A 1 325 ? -15.862 -29.253 -9.115 1.00 39.69 325 ASP A N 1
ATOM 2515 C CA . ASP A 1 325 ? -14.743 -30.193 -9.184 1.00 39.69 325 ASP A CA 1
ATOM 2516 C C . ASP A 1 325 ? -13.938 -30.358 -10.482 1.00 39.69 325 ASP A C 1
ATOM 2518 O O . ASP A 1 325 ? -14.231 -31.164 -11.363 1.00 39.69 325 ASP A O 1
ATOM 2522 N N . ARG A 1 326 ? -12.741 -29.755 -10.478 1.00 36.34 326 ARG A N 1
ATOM 2523 C CA . ARG A 1 326 ? -11.574 -30.370 -11.122 1.00 36.34 326 ARG A CA 1
ATOM 2524 C C . ARG A 1 326 ? -10.315 -30.177 -10.275 1.00 36.34 326 ARG A C 1
ATOM 2526 O O . ARG A 1 326 ? -9.529 -29.252 -10.462 1.00 36.34 326 ARG A O 1
ATOM 2533 N N . LYS A 1 327 ? -10.130 -31.080 -9.308 1.00 36.94 327 LYS A N 1
ATOM 2534 C CA . LYS A 1 327 ? -8.843 -31.361 -8.661 1.00 36.94 327 LYS A CA 1
ATOM 2535 C C . LYS A 1 327 ? -8.344 -32.744 -9.104 1.00 36.94 327 LYS A C 1
ATOM 2537 O O . LYS A 1 327 ? -9.069 -33.719 -8.964 1.00 36.94 327 LYS A O 1
ATOM 2542 N N . ARG A 1 328 ? -7.044 -32.790 -9.434 1.00 38.97 328 ARG A N 1
ATOM 2543 C CA . ARG A 1 328 ? -6.114 -33.944 -9.537 1.00 38.97 328 ARG A CA 1
ATOM 2544 C C . ARG A 1 328 ? -5.981 -34.643 -10.901 1.00 38.97 328 ARG A C 1
ATOM 2546 O O . ARG A 1 328 ? -6.940 -34.758 -11.643 1.00 38.97 328 ARG A O 1
ATOM 2553 N N . GLN A 1 329 ? -4.758 -35.170 -11.087 1.00 36.91 329 GLN A N 1
ATOM 2554 C CA . GLN A 1 329 ? -4.151 -35.907 -12.217 1.00 36.91 329 GLN A CA 1
ATOM 2555 C C . GLN A 1 329 ? -3.561 -34.975 -13.296 1.00 36.91 329 GLN A C 1
ATOM 2557 O O . GLN A 1 329 ? -4.276 -34.167 -13.859 1.00 36.91 329 GLN A O 1
ATOM 2562 N N . ASN A 1 330 ? -2.255 -34.944 -13.592 1.00 40.72 330 ASN A N 1
ATOM 2563 C CA . ASN A 1 330 ? -1.243 -36.003 -13.563 1.00 40.72 330 ASN A CA 1
ATOM 2564 C C . ASN A 1 330 ? 0.176 -35.502 -13.224 1.00 40.72 330 ASN A C 1
ATOM 2566 O O . ASN A 1 330 ? 0.590 -34.423 -13.638 1.00 40.72 330 ASN A O 1
ATOM 2570 N N . CYS A 1 331 ? 0.915 -36.368 -12.524 1.00 42.81 331 CYS A N 1
ATOM 2571 C CA . CYS A 1 331 ? 2.377 -36.464 -12.522 1.00 42.81 331 CYS A CA 1
ATOM 2572 C C . CYS A 1 331 ? 2.831 -37.493 -13.583 1.00 42.81 331 CYS A C 1
ATOM 2574 O O . CYS A 1 331 ? 2.043 -38.377 -13.925 1.00 42.81 331 CYS A O 1
ATOM 2576 N N . ARG A 1 332 ? 4.134 -37.456 -13.928 1.00 41.25 332 ARG A N 1
ATOM 2577 C CA . ARG A 1 332 ? 4.916 -38.221 -14.941 1.00 41.25 332 ARG A CA 1
ATOM 2578 C C . ARG A 1 332 ? 4.953 -37.476 -16.283 1.00 41.25 332 ARG A C 1
ATOM 2580 O O . ARG A 1 332 ? 3.900 -37.148 -16.808 1.00 41.25 332 ARG A O 1
ATOM 2587 N N . VAL A 1 333 ? 6.110 -37.115 -16.839 1.00 50.22 333 VAL A N 1
ATOM 2588 C CA . VAL A 1 333 ? 7.388 -37.847 -16.988 1.00 50.22 333 VAL A CA 1
ATOM 2589 C C . VAL A 1 333 ? 8.580 -36.998 -16.565 1.00 50.22 333 VAL A C 1
ATOM 2591 O O . VAL A 1 333 ? 8.525 -35.771 -16.796 1.00 50.22 333 VAL A O 1
#

Foldseek 3Di:
DVVVVLVVVLVVLVVVLVVLLVVLLVVLVVDDPDPDDDLVNLLVNLVSLLVSLLSLLLSLLVSLQSCLCPPPLNVVLVVLLVVLCVLCVLVLVCVQVVLVVVQLVVLLVVLQVLQVVLPHGSVVAADPSRDGDDDDDDDDPVSSVSNVVSSVVSVPDDADGDGSCLLNHQDDDDDHPLDLADRSVNVSVVVSVVSSVVSVVVSVVCSVVVVVQPNDDSVRSSVSSVVSSVVSNVVSNVSSNVSNCCSNPRNSSSSVVSSVVSVVVVVVCVVPVPVSVPVVVVVVVVVVVVVPPPPDDDDDDDDDDDDDDDDDDDDDDDDDDDDDDDDDDDDDD

Radius of gyration: 32.36 Å; chains: 1; bounding box: 93×59×102 Å

Sequence (333 aa):
MSDRKMIWSDFLGYVGVAVVALLYIGTAMFVPTASGKSIGTILADGALGFALGVAINFNLNLQGILKGKNAPQMLLTREEHGKTVDRIARHIHRLDGWCADQNAEALRRERSRILIAAGLRYEDHFDEDGKAIEVVFTGDKDVVKLRRKAWRAALRVKLTPLSTASLTGDGERQGDPFNFGENPEQYQRRTNLTDVGSKIVMAVVFGYFGVDMIADFHFEELAWRALYVAILLAFGIAKLLRSYLFMVDTYRGGIVKKINYLQSFENWAAESPEGDKDEFGKLQDRAAESAGGTENESQGTGGAEPSEAAQIPAPAHGGAEPWHDRKRQNCRV

Secondary structure (DSSP, 8-state):
-HHHHHHHHHHHHHHHHHHHHHHHHHHTTTS---SS--HHHHHHHHHHHHHHHHHHHHHHHHHHHHHHHT-HHHHHHHHHHHHHHHHHGGGGGGHHHHHHHHHHHHHHHHHHHHHHTTT--STTTB-TT-PBP-----S-HHHHHHHHHHHHHHHT--PPPP-HHHHHSS---SSSTT-----HHHHHHHHHHHHHHHHHHHHHHHHHHHHHH-SS-HHHHHHHHHHHHHHHHHHHHHHHHHHHHIIIIIIHHHHHHHHHHHHHHHHHHHH-GGGHHHHHHHHHHHHHHHHTTSS------------------PPPP--PPP-----------